Protein 5IHW (pdb70)

Sequence (314 aa):
NNVNDLIKVTKQTIKVGDGKDNVAAAHDGKDIEYDTEFTIDNKVKKGDTMTINYDKNVIPSDLTDKNDPIDITDPSGEVIAKGTFDKATKQITYTFTDYVDKYEDIKSRLTLYSYYIDKKTVPNETSLNLTFATAGKETSQNVTVDYQDPMVHGDSNIQSIFTKLDEDKQTIEQQIYVNPLKKSATNTKVDIAGSQVDDYGNIKLGNGSTIIDQNTEIKVYKVNSDQQLPQSNRIYDFSQYEDVTSQFDNKKSFSNNVATLDFGDINSAYIIKVVSKYTPTSDGELDIAQGTSMRTTDKYGYYNYAGYSNFIVTS

Foldseek 3Di:
DEDLVQKAWPDKDKDKAAQCPVAQKRKGDIWMKIKTKIWGALPDAFFYKFKKAWFPQKALDQADDPDADDFFADPVGHGQWGWGADPVRNMIITTGHRVSVVDHRDMTMDMGIIHGNCVVVLAWDKDKIWMDTSPHIDIDIDTDDFDAWQDDPQWTKEKEWGYADVVQQKTKMKMKGRLVLAFFAFKKKKKAFADADFQRHGDPDQAGFAADPPKDKWKWWDDPPDHGGSNSDDDDRVVTHTPRVVQVVQWDDDDRMIMGGPGTGRTMMMMMIMTHGDADPVGWHRGKMKMKMWGADPVRHIGIGMYMMTITRD

Structure (mmCIF, N/CA/C/O backbone):
data_5IHW
#
_entry.id   5IHW
#
_cell.length_a   39.260
_cell.length_b   41.560
_cell.length_c   51.140
_cell.angle_alpha   95.590
_cell.angle_beta   97.550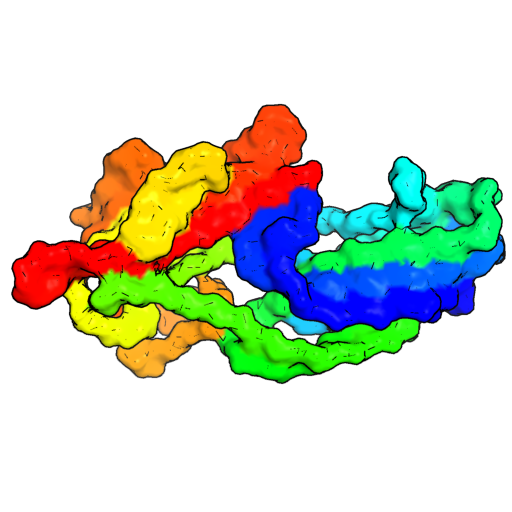
_cell.angle_gamma   99.550
#
_symmetry.space_group_name_H-M   'P 1'
#
loop_
_entity.id
_entity.type
_entity.pdbx_description
1 polymer 'Serine-aspartate repeat-containing protein E'
2 water water
#
loop_
_atom_site.group_PDB
_atom_site.id
_atom_site.type_symbol
_atom_site.label_atom_id
_atom_site.label_alt_id
_atom_site.label_comp_id
_atom_site.label_asym_id
_atom_site.label_entity_id
_atom_site.label_seq_id
_atom_site.pdbx_PDB_ins_code
_atom_site.Cartn_x
_atom_site.Cartn_y
_atom_site.Cartn_z
_atom_site.occupancy
_atom_site.B_iso_or_equiv
_atom_site.auth_seq_id
_atom_site.auth_comp_id
_atom_site.auth_asym_id
_atom_site.auth_atom_id
_atom_site.pdbx_PDB_model_num
ATOM 1 N N . ASN A 1 1 ? 1.716 23.398 70.393 1.00 57.77 278 ASN A N 1
ATOM 2 C CA . ASN A 1 1 ? 2.725 23.742 69.449 1.00 53.75 278 ASN A CA 1
ATOM 3 C C . ASN A 1 1 ? 1.942 23.583 68.132 1.00 27.09 278 ASN A C 1
ATOM 4 O O . ASN A 1 1 ? 0.952 24.267 67.958 1.00 20.81 278 ASN A O 1
ATOM 9 N N . ASN A 1 2 ? 2.421 22.721 67.230 1.00 26.24 279 ASN A N 1
ATOM 10 C CA . ASN A 1 2 ? 1.936 22.701 65.869 1.00 22.01 279 ASN A CA 1
ATOM 11 C C . ASN A 1 2 ? 0.629 22.002 65.740 1.00 24.85 279 ASN A C 1
ATOM 12 O O . ASN A 1 2 ? 0.518 20.849 66.054 1.00 24.49 279 ASN A O 1
ATOM 17 N N . VAL A 1 3 ? -0.380 22.708 65.229 1.00 18.30 280 VAL A N 1
ATOM 18 C CA . VAL A 1 3 ? -1.676 22.145 65.033 1.00 16.51 280 VAL A CA 1
ATOM 19 C C . VAL A 1 3 ? -2.085 22.073 63.583 1.00 14.29 280 VAL A C 1
ATOM 20 O O . VAL A 1 3 ? -3.229 22.146 63.266 1.00 15.82 280 VAL A O 1
ATOM 24 N N . ASN A 1 4 ? -1.116 21.846 62.664 1.00 15.99 281 ASN A N 1
ATOM 25 C CA . ASN A 1 4 ? -1.457 21.699 61.269 1.00 14.96 281 ASN A CA 1
ATOM 26 C C . ASN A 1 4 ? -2.531 20.658 60.999 1.00 17.20 281 ASN A C 1
ATOM 27 O O . ASN A 1 4 ? -3.344 20.812 60.116 1.00 16.74 281 ASN A O 1
ATOM 32 N N . ASP A 1 5 ? -2.537 19.583 61.784 1.00 17.25 282 ASP A N 1
ATOM 33 C CA . ASP A 1 5 ? -3.478 18.542 61.629 1.00 20.29 282 ASP A CA 1
ATOM 34 C C . ASP A 1 5 ? -4.906 18.934 61.987 1.00 20.13 282 ASP A C 1
ATOM 35 O O . ASP A 1 5 ? -5.833 18.254 61.612 1.00 22.48 282 ASP A O 1
ATOM 40 N N . LEU A 1 6 ? -5.064 20.026 62.687 1.00 16.51 283 LEU A N 1
ATOM 41 C CA . LEU A 1 6 ? -6.398 20.557 63.061 1.00 17.24 283 LEU A CA 1
ATOM 42 C C . LEU A 1 6 ? -6.855 21.693 62.105 1.00 15.66 283 LEU A C 1
ATOM 43 O O . LEU A 1 6 ? -7.875 22.351 62.375 1.00 15.64 283 LEU A O 1
ATOM 48 N N . ILE A 1 7 ? -6.078 21.914 61.029 1.00 14.99 284 ILE A N 1
ATOM 49 C CA . ILE A 1 7 ? -6.434 22.950 59.998 1.00 12.98 284 ILE A CA 1
ATOM 50 C C . ILE A 1 7 ? -6.931 22.223 58.801 1.00 12.94 284 ILE A C 1
ATOM 51 O O . ILE A 1 7 ? -6.171 21.450 58.192 1.00 15.45 284 ILE A O 1
ATOM 56 N N . LYS A 1 8 ? -8.164 22.485 58.338 1.00 13.32 285 LYS A N 1
ATOM 57 C CA . LYS A 1 8 ? -8.671 21.875 57.123 1.00 14.51 285 LYS A CA 1
ATOM 58 C C . LYS A 1 8 ? -8.726 22.894 56.016 1.00 12.93 285 LYS A C 1
ATOM 59 O O . LYS A 1 8 ? -9.392 23.903 56.159 1.00 13.42 285 LYS A O 1
ATOM 65 N N . VAL A 1 9 ? -8.072 22.603 54.930 1.00 12.56 286 VAL A N 1
ATOM 66 C CA . VAL A 1 9 ? -8.069 23.585 53.819 1.00 13.19 286 VAL A CA 1
ATOM 67 C C . VAL A 1 9 ? -9.291 23.419 52.939 1.00 12.31 286 VAL A C 1
ATOM 68 O O . VAL A 1 9 ? -9.473 22.270 52.439 1.00 23.58 286 VAL A O 1
ATOM 72 N N . THR A 1 10 ? -10.162 24.398 52.851 1.00 13.32 287 THR A N 1
ATOM 73 C CA . THR A 1 10 ? -11.351 24.363 52.054 1.00 18.22 287 THR A CA 1
ATOM 74 C C . THR A 1 10 ? -11.038 24.564 50.554 1.00 14.38 287 THR A C 1
ATOM 75 O O . THR A 1 10 ? -11.586 23.924 49.683 1.00 14.97 287 THR A O 1
ATOM 79 N N . LYS A 1 11 ? -10.149 25.512 50.246 1.00 11.96 288 LYS A N 1
ATOM 80 C CA . LYS A 1 11 ? -9.765 25.855 48.870 1.00 11.40 288 LYS A CA 1
ATOM 81 C C . LYS A 1 11 ? -8.473 26.627 48.876 1.00 11.91 288 LYS A C 1
ATOM 82 O O . LYS A 1 11 ? -8.330 27.514 49.702 1.00 14.92 288 LYS A O 1
ATOM 88 N N . GLN A 1 12 ? -7.568 26.272 47.996 1.00 9.35 289 GLN A N 1
ATOM 89 C CA . GLN A 1 12 ? -6.331 26.995 47.872 1.00 8.95 289 GLN A CA 1
ATOM 90 C C . GLN A 1 12 ? -5.959 27.067 46.392 1.00 8.47 289 GLN A C 1
ATOM 91 O O . GLN A 1 12 ? -5.987 26.061 45.660 1.00 10.32 289 GLN A O 1
ATOM 97 N N . THR A 1 13 ? -5.596 28.259 45.922 1.00 8.20 290 THR A N 1
ATOM 98 C CA . THR A 1 13 ? -5.265 28.473 44.486 1.00 8.60 290 THR A CA 1
ATOM 99 C C . THR A 1 13 ? -4.016 29.320 44.306 1.00 8.09 290 THR A C 1
ATOM 100 O O . THR A 1 13 ? -3.686 30.115 45.227 1.00 9.14 290 THR A O 1
ATOM 104 N N . ILE A 1 14 ? -3.364 29.125 43.191 1.00 7.43 291 ILE A N 1
ATOM 105 C CA . ILE A 1 14 ? -2.186 29.848 42.810 1.00 7.21 291 ILE A CA 1
ATOM 106 C C . ILE A 1 14 ? -2.433 30.470 41.452 1.00 7.26 291 ILE A C 1
ATOM 107 O O . ILE A 1 14 ? -2.905 29.756 40.553 1.00 8.90 291 ILE A O 1
ATOM 112 N N . LYS A 1 15 ? -2.094 31.733 41.264 1.00 8.02 292 LYS A N 1
ATOM 113 C CA . LYS A 1 15 ? -2.147 32.319 39.912 1.00 9.66 292 LYS A CA 1
ATOM 114 C C . LYS A 1 15 ? -1.098 33.393 39.729 1.00 9.31 292 LYS A C 1
ATOM 115 O O . LYS A 1 15 ? -0.616 33.979 40.699 1.00 9.75 292 LYS A O 1
ATOM 121 N N . VAL A 1 16 ? -0.831 33.716 38.462 1.00 9.97 293 VAL A N 1
ATOM 122 C CA . VAL A 1 16 ? -0.143 34.929 38.112 1.00 9.78 293 VAL A CA 1
ATOM 123 C C . VAL A 1 16 ? -1.131 36.090 38.197 1.00 10.66 293 VAL A C 1
ATOM 124 O O . VAL A 1 16 ? -2.213 36.047 37.629 1.00 11.86 293 VAL A O 1
ATOM 128 N N . GLY A 1 17 ? -0.724 37.133 38.927 1.00 10.54 294 GLY A N 1
ATOM 129 C CA . GLY A 1 17 ? -1.459 38.352 39.069 1.00 10.38 294 GLY A CA 1
ATOM 130 C C . GLY A 1 17 ? -0.668 39.519 38.508 1.00 10.63 294 GLY A C 1
ATOM 131 O O . GLY A 1 17 ? 0.511 39.448 38.165 1.00 12.76 294 GLY A O 1
ATOM 132 N N . ASP A 1 18 ? -1.320 40.671 38.510 1.00 11.46 295 ASP A N 1
ATOM 133 C CA . ASP A 1 18 ? -0.686 41.954 38.239 1.00 12.67 295 ASP A CA 1
ATOM 134 C C . ASP A 1 18 ? -0.326 42.621 39.528 1.00 11.87 295 ASP A C 1
ATOM 135 O O . ASP A 1 18 ? -1.117 42.699 40.444 1.00 12.58 295 ASP A O 1
ATOM 140 N N . GLY A 1 19 ? 0.871 43.172 39.598 1.00 16.06 296 GLY A N 1
ATOM 141 C CA . GLY A 1 19 ? 1.378 43.862 40.799 1.00 15.99 296 GLY A CA 1
ATOM 142 C C . GLY A 1 19 ? 0.551 45.054 41.201 1.00 16.68 296 GLY A C 1
ATOM 143 O O . GLY A 1 19 ? 0.496 45.444 42.362 1.00 19.35 296 GLY A O 1
ATOM 144 N N . LYS A 1 20 ? -0.120 45.652 40.244 1.00 16.15 297 LYS A N 1
ATOM 145 C CA . LYS A 1 20 ? -0.968 46.782 40.623 1.00 21.75 297 LYS A CA 1
ATOM 146 C C . LYS A 1 20 ? -2.195 46.376 41.502 1.00 23.08 297 LYS A C 1
ATOM 147 O O . LYS A 1 20 ? -2.847 47.210 42.102 1.00 25.00 297 LYS A O 1
ATOM 153 N N . ASP A 1 21 ? -2.422 45.082 41.624 1.00 21.02 298 ASP A N 1
ATOM 154 C CA . ASP A 1 21 ? -3.541 44.567 42.357 1.00 18.63 298 ASP A CA 1
ATOM 155 C C . ASP A 1 21 ? -3.120 44.105 43.730 1.00 17.86 298 ASP A C 1
ATOM 156 O O . ASP A 1 21 ? -3.959 43.610 44.437 1.00 22.00 298 ASP A O 1
ATOM 161 N N . ASN A 1 22 ? -1.837 44.184 44.093 1.00 19.03 299 ASN A N 1
ATOM 162 C CA . ASN A 1 22 ? -1.334 44.020 45.465 1.00 16.63 299 ASN A CA 1
ATOM 163 C C . ASN A 1 22 ? -1.482 45.350 46.222 1.00 19.28 299 ASN A C 1
ATOM 164 O O . ASN A 1 22 ? -0.552 46.075 46.292 1.00 20.37 299 ASN A O 1
ATOM 169 N N . VAL A 1 23 ? -2.652 45.664 46.739 1.00 22.42 300 VAL A N 1
ATOM 170 C CA . VAL A 1 23 ? -2.940 46.997 47.327 1.00 25.15 300 VAL A CA 1
ATOM 171 C C . VAL A 1 23 ? -1.973 47.380 48.441 1.00 23.44 300 VAL A C 1
ATOM 172 O O . VAL A 1 23 ? -1.535 48.539 48.457 1.00 26.25 300 VAL A O 1
ATOM 176 N N . ALA A 1 24 ? -1.649 46.463 49.335 1.00 17.44 301 ALA A N 1
ATOM 177 C CA . ALA A 1 24 ? -0.694 46.809 50.357 1.00 16.60 301 ALA A CA 1
ATOM 178 C C . ALA A 1 24 ? 0.667 47.255 49.773 1.00 16.87 301 ALA A C 1
ATOM 179 O O . ALA A 1 24 ? 1.323 48.101 50.385 1.00 19.43 301 ALA A O 1
ATOM 181 N N . ALA A 1 25 ? 1.089 46.676 48.640 1.00 19.04 302 ALA A N 1
ATOM 182 C CA . ALA A 1 25 ? 2.348 47.085 47.991 1.00 20.14 302 ALA A CA 1
ATOM 183 C C . ALA A 1 25 ? 2.213 46.953 46.469 1.00 20.71 302 ALA A C 1
ATOM 184 O O . ALA A 1 25 ? 2.623 45.909 45.874 1.00 28.48 302 ALA A O 1
ATOM 186 N N . ALA A 1 26 ? 1.563 47.951 45.834 1.00 18.05 303 ALA A N 1
ATOM 187 C CA . ALA A 1 26 ? 1.277 47.921 44.443 1.00 17.25 303 ALA A CA 1
ATOM 188 C C . ALA A 1 26 ? 2.558 48.263 43.693 1.00 15.22 303 ALA A C 1
ATOM 189 O O . ALA A 1 26 ? 3.313 49.177 44.050 1.00 15.28 303 ALA A O 1
ATOM 191 N N . HIS A 1 27 ? 2.768 47.612 42.536 1.00 15.23 304 HIS A N 1
ATOM 192 C CA . HIS A 1 27 ? 4.014 47.807 41.724 1.00 13.10 304 HIS A CA 1
ATOM 193 C C . HIS A 1 27 ? 3.747 47.392 40.314 1.00 12.94 304 HIS A C 1
ATOM 194 O O . HIS A 1 27 ? 2.769 46.658 40.004 1.00 14.07 304 HIS A O 1
ATOM 201 N N . ASP A 1 28 ? 4.633 47.823 39.445 1.00 11.75 305 ASP A N 1
ATOM 202 C CA . ASP A 1 28 ? 4.557 47.439 38.048 1.00 12.61 305 ASP A CA 1
ATOM 203 C C . ASP A 1 28 ? 4.968 45.932 37.903 1.00 11.28 305 ASP A C 1
ATOM 204 O O . ASP A 1 28 ? 5.618 45.361 38.700 1.00 14.42 305 ASP A O 1
ATOM 209 N N . GLY A 1 29 ? 4.642 45.399 36.776 1.00 14.31 306 GLY A N 1
ATOM 210 C CA . GLY A 1 29 ? 4.930 43.983 36.491 1.00 13.31 306 GLY A CA 1
ATOM 211 C C . GLY A 1 29 ? 3.929 43.060 37.208 1.00 12.79 306 GLY A C 1
ATOM 212 O O . GLY A 1 29 ? 2.832 43.454 37.610 1.00 16.75 306 GLY A O 1
ATOM 213 N N . LYS A 1 30 ? 4.312 41.781 37.223 1.00 11.31 307 LYS A N 1
ATOM 214 C CA . LYS A 1 30 ? 3.421 40.708 37.652 1.00 10.94 307 LYS A CA 1
ATOM 215 C C . LYS A 1 30 ? 3.859 40.196 38.957 1.00 11.02 307 LYS A C 1
ATOM 216 O O . LYS A 1 30 ? 4.886 40.554 39.475 1.00 13.69 307 LYS A O 1
ATOM 222 N N . ASP A 1 31 ? 3.074 39.272 39.515 1.00 11.24 308 ASP A N 1
ATOM 223 C CA . ASP A 1 31 ? 3.399 38.605 40.786 1.00 10.40 308 ASP A CA 1
ATOM 224 C C . ASP A 1 31 ? 2.668 37.247 40.820 1.00 8.90 308 ASP A C 1
ATOM 225 O O . ASP A 1 31 ? 1.994 36.886 39.810 1.00 10.21 308 ASP A O 1
ATOM 230 N N . ILE A 1 32 ? 2.780 36.560 41.911 1.00 8.75 309 ILE A N 1
ATOM 231 C CA . ILE A 1 32 ? 2.053 35.289 42.169 1.00 8.52 309 ILE A CA 1
ATOM 232 C C . ILE A 1 32 ? 1.150 35.557 43.340 1.00 8.93 309 ILE A C 1
ATOM 233 O O . ILE A 1 32 ? 1.618 36.058 44.361 1.00 9.77 309 ILE A O 1
ATOM 238 N N . GLU A 1 33 ? -0.118 35.155 43.193 1.00 7.99 310 GLU A N 1
ATOM 239 C CA . GLU A 1 33 ? -1.068 35.232 44.280 1.00 8.22 310 GLU A CA 1
ATOM 240 C C . GLU A 1 33 ? -1.415 33.828 44.754 1.00 8.49 310 GLU A C 1
ATOM 241 O O . GLU A 1 33 ? -1.810 32.960 43.937 1.00 9.43 310 GLU A O 1
ATOM 247 N N . TYR A 1 34 ? -1.311 33.619 46.044 1.00 7.66 311 TYR A N 1
ATOM 248 C CA . TYR A 1 34 ? -1.716 32.382 46.712 1.00 7.23 311 TYR A CA 1
ATOM 249 C C . TYR A 1 34 ? -2.890 32.740 47.601 1.00 7.85 311 TYR A C 1
ATOM 250 O O . TYR A 1 34 ? -2.746 33.507 48.541 1.00 9.85 311 TYR A O 1
ATOM 259 N N . ASP A 1 35 ? -4.060 32.137 47.310 1.00 7.97 312 ASP A N 1
ATOM 260 C CA . ASP A 1 35 ? -5.295 32.433 48.052 1.00 8.90 312 ASP A CA 1
ATOM 261 C C . ASP A 1 35 ? -5.724 31.158 48.734 1.00 8.72 312 ASP A C 1
ATOM 262 O O . ASP A 1 35 ? -5.994 30.176 48.049 1.00 11.92 312 ASP A O 1
ATOM 267 N N . THR A 1 36 ? -5.753 31.141 50.052 1.00 9.16 313 THR A N 1
ATOM 268 C CA . THR A 1 36 ? -6.088 29.966 50.849 1.00 8.71 313 THR A CA 1
ATOM 269 C C . THR A 1 36 ? -7.197 30.249 51.787 1.00 8.46 313 THR A C 1
ATOM 270 O O . THR A 1 36 ? -7.224 31.288 52.458 1.00 11.44 313 THR A O 1
ATOM 274 N N . GLU A 1 37 ? -8.118 29.314 51.883 1.00 9.43 314 GLU A N 1
ATOM 275 C CA . GLU A 1 37 ? -9.295 29.374 52.771 1.00 11.28 314 GLU A CA 1
ATOM 276 C C . GLU A 1 37 ? -9.272 28.091 53.580 1.00 9.74 314 GLU A C 1
ATOM 277 O O . GLU A 1 37 ? -9.104 26.990 53.019 1.00 11.43 314 GLU A O 1
ATOM 283 N N . PHE A 1 38 ? -9.431 28.206 54.903 1.00 10.46 315 PHE A N 1
ATOM 284 C CA . PHE A 1 38 ? -9.323 27.056 55.772 1.00 11.03 315 PHE A CA 1
ATOM 285 C C . PHE A 1 38 ? -10.138 27.232 57.046 1.00 11.18 315 PHE A C 1
ATOM 286 O O . PHE A 1 38 ? -10.520 28.313 57.404 1.00 11.54 315 PHE A O 1
ATOM 294 N N . THR A 1 39 ? -10.414 26.090 57.654 1.00 12.15 316 THR A N 1
ATOM 295 C CA . THR A 1 39 ? -11.182 26.059 58.877 1.00 12.57 316 THR A CA 1
ATOM 296 C C . THR A 1 39 ? -10.264 25.667 60.038 1.00 11.14 316 THR A C 1
ATOM 297 O O . THR A 1 39 ? -9.353 24.877 59.814 1.00 13.66 316 THR A O 1
ATOM 301 N N . ILE A 1 40 ? -10.538 26.195 61.228 1.00 12.91 317 ILE A N 1
ATOM 302 C CA . ILE A 1 40 ? -9.658 25.978 62.428 1.00 12.68 317 ILE A CA 1
ATOM 303 C C . ILE A 1 40 ? -10.485 25.198 63.425 1.00 12.83 317 ILE A C 1
ATOM 304 O O . ILE A 1 40 ? -11.534 25.678 63.834 1.00 14.81 317 ILE A O 1
ATOM 309 N N . ASP A 1 41 ? -10.064 23.988 63.781 1.00 14.07 318 ASP A N 1
ATOM 310 C CA . ASP A 1 41 ? -10.790 23.187 64.751 1.00 15.08 318 ASP A CA 1
ATOM 311 C C . ASP A 1 41 ? -10.906 23.987 66.080 1.00 14.69 318 ASP A C 1
ATOM 312 O O . ASP A 1 41 ? -9.997 24.709 66.504 1.00 14.04 318 ASP A O 1
ATOM 317 N N . ASN A 1 42 ? -12.026 23.789 66.760 1.00 16.35 319 ASN A N 1
ATOM 318 C CA . ASN A 1 42 ? -12.248 24.376 68.067 1.00 15.52 319 ASN A CA 1
ATOM 319 C C . ASN A 1 42 ? -11.190 24.029 69.066 1.00 13.80 319 ASN A C 1
ATOM 320 O O . ASN A 1 42 ? -10.912 24.784 69.901 1.00 17.01 319 ASN A O 1
ATOM 325 N N . LYS A 1 43 ? -10.501 22.890 68.917 1.00 18.92 320 LYS A N 1
ATOM 326 C CA . LYS A 1 43 ? -9.421 22.508 69.833 1.00 18.74 320 LYS A CA 1
ATOM 327 C C . LYS A 1 43 ? -8.196 23.424 69.774 1.00 16.46 320 LYS A C 1
ATOM 328 O O . LYS A 1 43 ? -7.430 23.471 70.698 1.00 19.63 320 LYS A O 1
ATOM 334 N N . VAL A 1 44 ? -7.976 24.111 68.641 1.00 15.24 321 VAL A N 1
ATOM 335 C CA . VAL A 1 44 ? -6.875 25.019 68.570 1.00 16.09 321 VAL A CA 1
ATOM 336 C C . VAL A 1 44 ? -6.990 26.111 69.627 1.00 12.51 321 VAL A C 1
ATOM 337 O O . VAL A 1 44 ? -8.072 26.690 69.844 1.00 14.95 321 VAL A O 1
ATOM 341 N N . LYS A 1 45 ? -5.896 26.437 70.257 1.00 16.36 322 LYS A N 1
ATOM 342 C CA . LYS A 1 45 ? -5.909 27.420 71.343 1.00 15.95 322 LYS A CA 1
ATOM 343 C C . LYS A 1 45 ? -4.767 28.451 71.176 1.00 16.69 322 LYS A C 1
ATOM 344 O O . LYS A 1 45 ? -3.874 28.258 70.361 1.00 17.47 322 LYS A O 1
ATOM 350 N N . LYS A 1 46 ? -4.810 29.529 71.944 1.00 15.83 323 LYS A N 1
ATOM 351 C CA . LYS A 1 46 ? -3.836 30.604 71.880 1.00 16.69 323 LYS A CA 1
ATOM 352 C C . LYS A 1 46 ? -2.421 30.062 71.954 1.00 19.60 323 LYS A C 1
ATOM 353 O O . LYS A 1 46 ? -2.175 29.220 72.816 1.00 20.06 323 LYS A O 1
ATOM 359 N N . GLY A 1 47 ? -1.510 30.576 71.107 1.00 18.83 324 GLY A N 1
ATOM 360 C CA . GLY A 1 47 ? -0.091 30.193 71.122 1.00 20.31 324 GLY A CA 1
ATOM 361 C C . GLY A 1 47 ? 0.200 28.955 70.338 1.00 21.09 324 GLY A C 1
ATOM 362 O O . GLY A 1 47 ? 1.330 28.591 70.068 1.00 21.88 324 GLY A O 1
ATOM 363 N N . ASP A 1 48 ? -0.849 28.222 69.940 1.00 18.34 325 ASP A N 1
ATOM 364 C CA . ASP A 1 48 ? -0.724 27.171 68.938 1.00 18.28 325 ASP A CA 1
ATOM 365 C C . ASP A 1 48 ? -0.274 27.705 67.578 1.00 16.54 325 ASP A C 1
ATOM 366 O O . ASP A 1 48 ? -0.360 28.905 67.317 1.00 17.46 325 ASP A O 1
ATOM 371 N N . THR A 1 49 ? 0.418 26.846 66.826 1.00 19.18 326 THR A N 1
ATOM 372 C CA . THR A 1 49 ? 0.982 27.3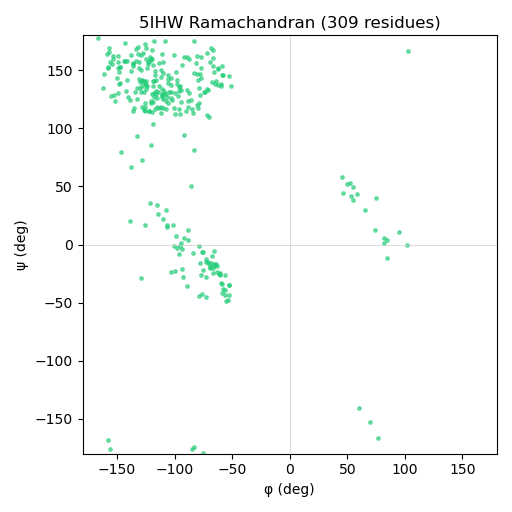17 65.545 1.00 17.27 326 THR A CA 1
ATOM 373 C C . THR A 1 49 ? 0.516 26.508 64.362 1.00 16.19 326 THR A C 1
ATOM 374 O O . THR A 1 49 ? 0.200 25.326 64.421 1.00 15.04 326 THR A O 1
ATOM 378 N N . MET A 1 50 ? 0.565 27.159 63.216 1.00 14.17 327 MET A N 1
ATOM 379 C CA . MET A 1 50 ? 0.364 26.460 61.879 1.00 12.89 327 MET A CA 1
ATOM 380 C C . MET A 1 50 ? 1.423 27.064 60.964 1.00 12.33 327 MET A C 1
ATOM 381 O O . MET A 1 50 ? 1.872 28.149 61.107 1.00 13.94 327 MET A O 1
ATOM 386 N N . THR A 1 51 ? 1.661 26.352 59.865 1.00 12.97 328 THR A N 1
ATOM 387 C CA . THR A 1 51 ? 2.632 26.800 58.843 1.00 13.00 328 THR A CA 1
ATOM 388 C C . THR A 1 51 ? 1.948 27.013 57.496 1.00 12.48 328 THR A C 1
ATOM 389 O O . THR A 1 51 ? 0.899 26.459 57.201 1.00 13.22 328 THR A O 1
ATOM 393 N N . ILE A 1 52 ? 2.561 27.891 56.684 1.00 11.44 329 ILE A N 1
ATOM 394 C CA . ILE A 1 52 ? 2.241 28.051 55.270 1.00 11.95 329 ILE A CA 1
ATOM 395 C C . ILE A 1 52 ? 3.594 27.955 54.548 1.00 11.99 329 ILE A C 1
ATOM 396 O O . ILE A 1 52 ? 4.563 28.617 54.967 1.00 12.67 329 ILE A O 1
ATOM 401 N N . ASN A 1 53 ? 3.628 27.215 53.426 1.00 10.80 330 ASN A N 1
ATOM 402 C CA . ASN A 1 53 ? 4.867 27.119 52.601 1.00 11.77 330 ASN A CA 1
ATOM 403 C C . ASN A 1 53 ? 4.705 27.826 51.280 1.00 11.72 330 ASN A C 1
ATOM 404 O O . ASN A 1 53 ? 3.704 27.650 50.601 1.00 11.69 330 ASN A O 1
ATOM 409 N N . TYR A 1 54 ? 5.671 28.692 50.950 1.00 11.76 331 TYR A N 1
ATOM 410 C CA . TYR A 1 54 ? 5.816 29.246 49.598 1.00 10.74 331 TYR A CA 1
ATOM 411 C C . TYR A 1 54 ? 6.554 28.224 48.680 1.00 10.70 331 TYR A C 1
ATOM 412 O O . TYR A 1 54 ? 7.364 27.432 49.125 1.00 11.60 331 TYR A O 1
ATOM 421 N N . ASP A 1 55 ? 6.326 28.364 47.385 1.00 9.10 332 ASP A N 1
ATOM 422 C CA . ASP A 1 55 ? 7.117 27.652 46.419 1.00 9.50 332 ASP A CA 1
ATOM 423 C C . ASP A 1 55 ? 8.598 27.990 46.535 1.00 9.83 332 ASP A C 1
ATOM 424 O O . ASP A 1 55 ? 8.971 29.141 46.797 1.00 10.01 332 ASP A O 1
ATOM 429 N N . LYS A 1 56 ? 9.470 27.004 46.268 1.00 9.43 333 LYS A N 1
ATOM 430 C CA . LYS A 1 56 ? 10.885 27.210 46.346 1.00 11.17 333 LYS A CA 1
ATOM 431 C C . LYS A 1 56 ? 11.406 28.207 45.388 1.00 11.56 333 LYS A C 1
ATOM 432 O O . LYS A 1 56 ? 12.497 28.734 45.568 1.00 14.11 333 LYS A O 1
ATOM 438 N N . ASN A 1 57 ? 10.716 28.463 44.270 1.00 9.42 334 ASN A N 1
ATOM 439 C CA . ASN A 1 57 ? 11.144 29.393 43.248 1.00 10.00 334 ASN A CA 1
ATOM 440 C C . ASN A 1 57 ? 10.444 30.760 43.278 1.00 9.80 334 ASN A C 1
ATOM 441 O O . ASN A 1 57 ? 10.491 31.502 42.294 1.00 10.66 334 ASN A O 1
ATOM 446 N N . VAL A 1 58 ? 9.791 31.072 44.412 1.00 8.90 335 VAL A N 1
ATOM 447 C CA . VAL A 1 58 ? 9.273 32.417 44.643 1.00 8.98 335 VAL A CA 1
ATOM 448 C C . VAL A 1 58 ? 9.840 33.037 45.888 1.00 9.79 335 VAL A C 1
ATOM 449 O O . VAL A 1 58 ? 10.395 32.322 46.754 1.00 11.10 335 VAL A O 1
ATOM 453 N N . ILE A 1 59 ? 9.726 34.375 45.943 1.00 9.70 336 ILE A N 1
ATOM 454 C CA . ILE A 1 59 ? 10.202 35.118 47.124 1.00 12.02 336 ILE A CA 1
ATOM 455 C C . ILE A 1 59 ? 9.041 36.040 47.530 1.00 10.47 336 ILE A C 1
ATOM 456 O O . ILE A 1 59 ? 8.461 36.684 46.664 1.00 12.52 336 ILE A O 1
ATOM 461 N N . PRO A 1 60 ? 8.776 36.210 48.817 1.00 12.78 337 PRO A N 1
ATOM 462 C CA . PRO A 1 60 ? 7.656 37.056 49.168 1.00 14.20 337 PRO A CA 1
ATOM 463 C C . PRO A 1 60 ? 7.790 38.489 48.629 1.00 15.85 337 PRO A C 1
ATOM 464 O O . PRO A 1 60 ? 6.806 39.047 48.198 1.00 19.41 337 PRO A O 1
ATOM 468 N N . SER A 1 61 ? 8.958 39.108 48.687 1.00 13.46 338 SER A N 1
ATOM 469 C CA . SER A 1 61 ? 9.269 40.392 47.950 1.00 17.56 338 SER A CA 1
ATOM 470 C C . SER A 1 61 ? 10.693 40.320 47.399 1.00 17.51 338 SER A C 1
ATOM 471 O O . SER A 1 61 ? 11.587 40.034 48.112 1.00 18.75 338 SER A O 1
ATOM 474 N N . ASP A 1 62 ? 10.885 40.558 46.115 1.00 18.45 339 ASP A N 1
ATOM 475 C CA . ASP A 1 62 ? 12.273 40.487 45.586 1.00 19.07 339 ASP A CA 1
ATOM 476 C C . ASP A 1 62 ? 12.948 41.871 45.725 1.00 21.06 339 ASP A C 1
ATOM 477 O O . ASP A 1 62 ? 14.095 41.999 45.421 1.00 21.60 339 ASP A O 1
ATOM 482 N N . LEU A 1 63 ? 12.249 42.850 46.348 1.00 17.36 340 LEU A N 1
ATOM 483 C CA . LEU A 1 63 ? 12.840 44.159 46.629 1.00 15.15 340 LEU A CA 1
ATOM 484 C C . LEU A 1 63 ? 13.460 44.274 47.978 1.00 14.08 340 LEU A C 1
ATOM 485 O O . LEU A 1 63 ? 14.368 45.011 48.161 1.00 16.50 340 LEU A O 1
ATOM 490 N N . THR A 1 64 ? 12.963 43.506 48.961 1.00 18.82 341 THR A N 1
ATOM 491 C CA . THR A 1 64 ? 13.491 43.556 50.327 1.00 19.56 341 THR A CA 1
ATOM 492 C C . THR A 1 64 ? 13.143 42.248 51.049 1.00 19.44 341 THR A C 1
ATOM 493 O O . THR A 1 64 ? 12.191 41.558 50.732 1.00 26.96 341 THR A O 1
ATOM 497 N N . ASP A 1 65 ? 13.969 41.892 52.005 1.00 23.19 342 ASP A N 1
ATOM 498 C CA . ASP A 1 65 ? 13.737 40.805 52.920 1.00 23.14 342 ASP A CA 1
ATOM 499 C C . ASP A 1 65 ? 13.363 41.275 54.346 1.00 25.24 342 ASP A C 1
ATOM 500 O O . ASP A 1 65 ? 13.343 40.497 55.284 1.00 33.28 342 ASP A O 1
ATOM 505 N N . LYS A 1 66 ? 12.996 42.537 54.529 1.00 28.05 343 LYS A N 1
ATOM 506 C CA . LYS A 1 66 ? 12.744 43.067 55.870 1.00 31.21 343 LYS A CA 1
ATOM 507 C C . LYS A 1 66 ? 11.300 43.080 56.332 1.00 43.91 343 LYS A C 1
ATOM 508 O O . LYS A 1 66 ? 11.090 43.396 57.493 1.00 68.72 343 LYS A O 1
ATOM 514 N N . ASN A 1 67 ? 10.326 42.774 55.470 1.00 38.07 344 ASN A N 1
ATOM 515 C CA . ASN A 1 67 ? 8.907 42.854 55.825 1.00 39.24 344 ASN A CA 1
ATOM 516 C C . ASN A 1 67 ? 8.489 41.628 56.665 1.00 45.28 344 ASN A C 1
ATOM 517 O O . ASN A 1 67 ? 9.009 40.546 56.437 1.00 44.10 344 ASN A O 1
ATOM 522 N N . ASP A 1 68 ? 7.557 41.776 57.602 1.00 39.14 345 ASP A N 1
ATOM 523 C CA . ASP A 1 68 ? 6.968 40.596 58.214 1.00 33.34 345 ASP A CA 1
ATOM 524 C C . ASP A 1 68 ? 5.822 40.152 57.409 1.00 20.70 345 ASP A C 1
ATOM 525 O O . ASP A 1 68 ? 5.248 40.931 56.677 1.00 22.03 345 ASP A O 1
ATOM 530 N N . PRO A 1 69 ? 5.455 38.895 57.578 1.00 20.80 346 PRO A N 1
ATOM 531 C CA . PRO A 1 69 ? 4.269 38.403 56.908 1.00 18.49 346 PRO A CA 1
ATOM 532 C C . PRO A 1 69 ? 3.061 39.160 57.394 1.00 17.80 346 PRO A C 1
ATOM 533 O O . PRO A 1 69 ? 3.014 39.555 58.546 1.00 18.89 346 PRO A O 1
ATOM 537 N N . ILE A 1 70 ? 2.056 39.281 56.562 1.00 16.73 347 ILE A N 1
ATOM 538 C CA . ILE A 1 70 ? 0.774 39.824 56.994 1.00 17.14 347 ILE A CA 1
ATOM 539 C C . ILE A 1 70 ? 0.096 38.931 58.006 1.00 18.39 347 ILE A C 1
ATOM 540 O O . ILE A 1 70 ? 0.293 37.737 58.046 1.00 16.70 347 ILE A O 1
ATOM 545 N N . ASP A 1 71 ? -0.649 39.551 58.899 1.00 18.21 348 ASP A N 1
ATOM 546 C CA . ASP A 1 71 ? -1.421 38.775 59.826 1.00 17.44 348 ASP A CA 1
ATOM 547 C C . ASP A 1 71 ? -2.542 37.993 59.139 1.00 14.89 348 ASP A C 1
ATOM 548 O O . ASP A 1 71 ? -2.976 38.375 58.048 1.00 18.23 348 ASP A O 1
ATOM 553 N N . ILE A 1 72 ? -3.037 36.958 59.829 1.00 16.51 349 ILE A N 1
ATOM 554 C CA . ILE A 1 72 ? -4.312 36.328 59.479 1.00 14.93 349 ILE A CA 1
ATOM 555 C C . ILE A 1 72 ? -5.355 37.126 60.263 1.00 14.18 349 ILE A C 1
ATOM 556 O O . ILE A 1 72 ? -5.269 37.213 61.467 1.00 14.57 349 ILE A O 1
ATOM 561 N N . THR A 1 73 ? -6.329 37.687 59.568 1.00 13.06 350 THR A N 1
ATOM 562 C CA . THR A 1 73 ? -7.344 38.498 60.196 1.00 16.64 350 THR A CA 1
ATOM 563 C C . THR A 1 73 ? -8.713 38.052 59.744 1.00 15.41 350 THR A C 1
ATOM 564 O O . THR A 1 73 ? -8.867 37.464 58.664 1.00 18.88 350 THR A O 1
ATOM 568 N N . ASP A 1 74 ? -9.712 38.350 60.547 1.00 16.57 351 ASP A N 1
ATOM 569 C CA . ASP A 1 74 ? -11.083 38.134 60.162 1.00 17.32 351 ASP A CA 1
ATOM 570 C C . ASP A 1 74 ? -11.586 39.342 59.311 1.00 19.07 351 ASP A C 1
ATOM 571 O O . ASP A 1 74 ? -10.880 40.298 59.115 1.00 20.90 351 ASP A O 1
ATOM 576 N N . PRO A 1 75 ? -12.843 39.196 58.792 1.00 24.21 352 PRO A N 1
ATOM 577 C CA . PRO A 1 75 ? -13.309 40.311 57.952 1.00 32.23 352 PRO A CA 1
ATOM 578 C C . PRO A 1 75 ? -13.372 41.695 58.669 1.00 29.09 352 PRO A C 1
ATOM 579 O O . PRO A 1 75 ? -13.155 42.728 58.052 1.00 37.10 352 PRO A O 1
ATOM 583 N N . SER A 1 76 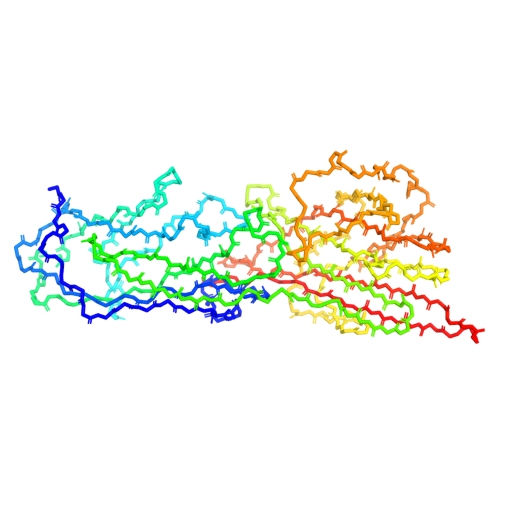? -13.667 41.723 59.950 1.00 29.35 353 SER A N 1
ATOM 584 C CA . SER A 1 76 ? -13.601 42.954 60.700 1.00 34.49 353 SER A CA 1
ATOM 585 C C . SER A 1 76 ? -12.196 43.446 60.918 1.00 34.81 353 SER A C 1
ATOM 586 O O . SER A 1 76 ? -12.033 44.587 61.296 1.00 44.94 353 SER A O 1
ATOM 589 N N . GLY A 1 77 ? -11.182 42.624 60.738 1.00 29.53 354 GLY A N 1
ATOM 590 C CA . GLY A 1 77 ? -9.821 43.051 60.965 1.00 25.42 354 GLY A CA 1
ATOM 591 C C . GLY A 1 77 ? -9.240 42.577 62.288 1.00 18.93 354 GLY A C 1
ATOM 592 O O . GLY A 1 77 ? -8.124 42.805 62.553 1.00 22.55 354 GLY A O 1
ATOM 593 N N . GLU A 1 78 ? -9.996 41.846 63.086 1.00 21.68 355 GLU A N 1
ATOM 594 C CA . GLU A 1 78 ? -9.408 41.215 64.247 1.00 20.54 355 GLU A CA 1
ATOM 595 C C . GLU A 1 78 ? -8.358 40.171 63.895 1.00 17.65 355 GLU A C 1
ATOM 596 O O . GLU A 1 78 ? -8.483 39.424 62.928 1.00 18.41 355 GLU A O 1
ATOM 602 N N . VAL A 1 79 ? -7.301 40.165 64.692 1.00 17.13 356 VAL A N 1
ATOM 603 C CA . VAL A 1 79 ? -6.114 39.366 64.378 1.00 17.75 356 VAL A CA 1
ATOM 604 C C . VAL A 1 79 ? -6.298 37.946 64.977 1.00 15.73 356 VAL A C 1
ATOM 605 O O . VAL A 1 79 ? -6.421 37.664 66.173 1.00 17.31 356 VAL A O 1
ATOM 609 N N . ILE A 1 80 ? -6.297 36.978 64.021 1.00 13.55 357 ILE A N 1
ATOM 610 C CA . ILE A 1 80 ? -6.434 35.577 64.326 1.00 12.02 357 ILE A CA 1
ATOM 611 C C . ILE A 1 80 ? -5.042 34.964 64.578 1.00 14.11 357 ILE A C 1
ATOM 612 O O . ILE A 1 80 ? -4.910 34.151 65.506 1.00 13.52 357 ILE A O 1
ATOM 617 N N . ALA A 1 81 ? -4.012 35.395 63.880 1.00 14.41 358 ALA A N 1
ATOM 618 C CA . ALA A 1 81 ? -2.657 34.808 64.041 1.00 13.81 358 ALA A CA 1
ATOM 619 C C . ALA A 1 81 ? -1.650 35.830 63.449 1.00 13.77 358 ALA A C 1
ATOM 620 O O . ALA A 1 81 ? -1.916 36.592 62.529 1.00 15.88 358 ALA A O 1
ATOM 622 N N . LYS A 1 82 ? -0.475 35.872 64.063 1.00 15.15 359 LYS A N 1
ATOM 623 C CA . LYS A 1 82 ? 0.679 36.701 63.638 1.00 16.28 359 LYS A CA 1
ATOM 624 C C . LYS A 1 82 ? 1.748 35.743 63.163 1.00 16.99 359 LYS A C 1
ATOM 625 O O . LYS A 1 82 ? 1.929 34.678 63.707 1.00 16.98 359 LYS A O 1
ATOM 631 N N . GLY A 1 83 ? 2.468 36.143 62.139 1.00 15.74 360 GLY A N 1
ATOM 632 C CA . GLY A 1 83 ? 3.471 35.247 61.539 1.00 16.63 360 GLY A CA 1
ATOM 633 C C . GLY A 1 83 ? 4.915 35.761 61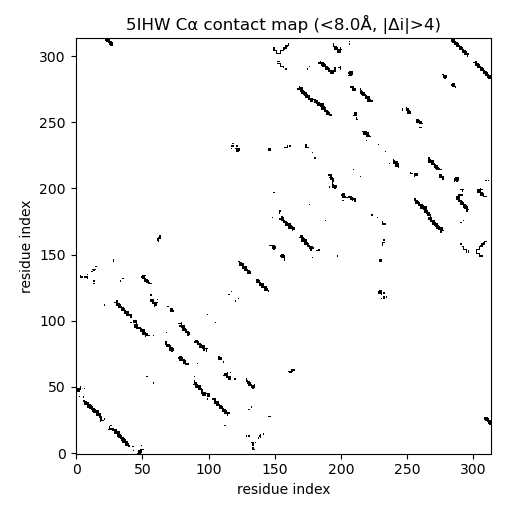.570 1.00 15.80 360 GLY A C 1
ATOM 634 O O . GLY A 1 83 ? 5.137 36.970 61.607 1.00 23.50 360 GLY A O 1
ATOM 635 N N . THR A 1 84 ? 5.824 34.797 61.431 1.00 17.98 361 THR A N 1
ATOM 636 C CA . THR A 1 84 ? 7.232 35.056 61.130 1.00 18.22 361 THR A CA 1
ATOM 637 C C . THR A 1 84 ? 7.661 34.234 59.948 1.00 20.18 361 THR A C 1
ATOM 638 O O . THR A 1 84 ? 7.223 33.052 59.821 1.00 17.00 361 THR A O 1
ATOM 642 N N . PHE A 1 85 ? 8.491 34.822 59.091 1.00 19.96 362 PHE A N 1
ATOM 643 C CA . PHE A 1 85 ? 8.951 34.150 57.881 1.00 20.31 362 PHE A CA 1
ATOM 644 C C . PHE A 1 85 ? 10.378 33.640 57.999 1.00 22.50 362 PHE A C 1
ATOM 645 O O . PHE A 1 85 ? 11.290 34.388 58.375 1.00 28.81 362 PHE A O 1
ATOM 653 N N . ASP A 1 86 ? 10.604 32.344 57.732 1.00 20.90 363 ASP A N 1
ATOM 654 C CA . ASP A 1 86 ? 11.955 31.815 57.681 1.00 22.49 363 ASP A CA 1
ATOM 655 C C . ASP A 1 86 ? 12.418 31.706 56.250 1.00 24.74 363 ASP A C 1
ATOM 656 O O . ASP A 1 86 ? 11.863 30.895 55.511 1.00 23.74 363 ASP A O 1
ATOM 661 N N . LYS A 1 87 ? 13.394 32.505 55.834 1.00 25.42 364 LYS A N 1
ATOM 662 C CA . LYS A 1 87 ? 13.923 32.447 54.450 1.00 29.43 364 LYS A CA 1
ATOM 663 C C . LYS A 1 87 ? 14.442 31.093 54.103 1.00 28.25 364 LYS A C 1
ATOM 664 O O . LYS A 1 87 ? 14.207 30.645 53.016 1.00 32.18 364 LYS A O 1
ATOM 670 N N . ALA A 1 88 ? 15.093 30.416 55.022 1.00 28.61 365 ALA A N 1
ATOM 671 C CA . ALA A 1 88 ? 15.660 29.123 54.748 1.00 35.63 365 ALA A CA 1
ATOM 672 C C . ALA A 1 88 ? 14.689 28.118 54.221 1.00 28.86 365 ALA A C 1
ATOM 673 O O . ALA A 1 88 ? 14.960 27.438 53.243 1.00 35.25 365 ALA A O 1
ATOM 675 N N . THR A 1 89 ? 13.551 28.012 54.906 1.00 28.73 366 THR A N 1
ATOM 676 C CA . THR A 1 89 ? 12.553 27.011 54.657 1.00 27.42 366 THR A CA 1
ATOM 677 C C . THR A 1 89 ? 11.435 27.589 53.792 1.00 17.96 366 THR A C 1
ATOM 678 O O . THR A 1 89 ? 10.571 26.897 53.417 1.00 22.34 366 THR A O 1
ATOM 682 N N . LYS A 1 90 ? 11.499 28.856 53.476 1.00 17.87 367 LYS A N 1
ATOM 683 C CA . LYS A 1 90 ? 10.412 29.562 52.749 1.00 18.61 367 LYS A CA 1
ATOM 684 C C . LYS A 1 90 ? 9.040 29.236 53.344 1.00 17.56 367 LYS A C 1
ATOM 685 O O . LYS A 1 90 ? 8.075 28.991 52.678 1.00 15.59 367 LYS A O 1
ATOM 691 N N . GLN A 1 91 ? 9.009 29.263 54.646 1.00 15.04 368 GLN A N 1
ATOM 692 C CA . GLN A 1 91 ? 7.845 28.931 55.432 1.00 15.70 368 GLN A CA 1
ATOM 693 C C . GLN A 1 91 ? 7.477 30.044 56.376 1.00 13.89 368 GLN A C 1
ATOM 694 O O . GLN A 1 91 ? 8.342 30.642 57.048 1.00 16.93 368 GLN A O 1
ATOM 700 N N . ILE A 1 92 ? 6.188 30.310 56.539 1.00 13.44 369 ILE A N 1
ATOM 701 C CA . ILE A 1 92 ? 5.660 31.191 57.604 1.00 12.31 369 ILE A CA 1
ATOM 702 C C . ILE A 1 92 ? 5.199 30.299 58.705 1.00 14.17 369 ILE A C 1
ATOM 703 O O . ILE A 1 92 ? 4.505 29.286 58.477 1.00 13.26 369 ILE A O 1
ATOM 708 N N . THR A 1 93 ? 5.508 30.708 59.958 1.00 14.10 370 THR A N 1
ATOM 709 C CA . THR A 1 93 ? 4.911 30.064 61.136 1.00 14.24 370 THR A CA 1
ATOM 710 C C . THR A 1 93 ? 3.986 31.126 61.738 1.00 14.65 370 THR A C 1
ATOM 711 O O . THR A 1 93 ? 4.397 32.253 62.095 1.00 15.49 370 THR A O 1
ATOM 715 N N . TYR A 1 94 ? 2.695 30.753 61.757 1.00 13.63 371 TYR A N 1
ATOM 716 C CA . TYR A 1 94 ? 1.642 31.569 62.346 1.00 13.33 371 TYR A CA 1
ATOM 717 C C . TYR A 1 94 ? 1.287 31.097 63.704 1.00 15.48 371 TYR A C 1
ATOM 718 O O . TYR A 1 94 ? 1.122 29.890 63.950 1.00 15.54 371 TYR A O 1
ATOM 727 N N . THR A 1 95 ? 1.267 32.058 64.618 1.00 13.86 372 THR A N 1
ATOM 728 C CA . THR A 1 95 ? 0.916 31.873 66.041 1.00 16.09 372 THR A CA 1
ATOM 729 C C . THR A 1 95 ? -0.482 32.479 66.350 1.00 12.23 372 THR A C 1
ATOM 730 O O . THR A 1 95 ? -0.682 33.655 66.154 1.00 15.03 372 THR A O 1
ATOM 734 N N . PHE A 1 96 ? -1.383 31.555 66.736 1.00 14.98 373 PHE A N 1
ATOM 735 C CA . PHE A 1 96 ? -2.735 32.006 67.025 1.00 15.27 373 PHE A CA 1
ATOM 736 C C . PHE A 1 96 ? -2.789 32.893 68.267 1.00 14.69 373 PHE A C 1
ATOM 737 O O . PHE A 1 96 ? -2.102 32.634 69.288 1.00 16.53 373 PHE A O 1
ATOM 745 N N . THR A 1 97 ? -3.594 33.915 68.167 1.00 14.93 374 THR A N 1
ATOM 746 C CA . THR A 1 97 ? -3.875 34.852 69.272 1.00 15.20 374 THR A CA 1
ATOM 747 C C . THR A 1 97 ? -4.991 34.263 70.124 1.00 15.90 374 THR A C 1
ATOM 748 O O . THR A 1 97 ? -5.562 33.164 69.846 1.00 15.32 374 THR A O 1
ATOM 752 N N . ASP A 1 98 ? -5.413 35.039 71.110 1.00 16.88 375 ASP A N 1
ATOM 753 C CA . ASP A 1 98 ? -6.560 34.638 71.919 1.00 16.83 375 ASP A CA 1
ATOM 754 C C . ASP A 1 98 ? -7.905 34.574 71.151 1.00 16.02 375 ASP A C 1
ATOM 755 O O . ASP A 1 98 ? -8.899 34.107 71.655 1.00 16.65 375 ASP A O 1
ATOM 760 N N . TYR A 1 99 ? -7.906 34.987 69.910 1.00 15.82 376 TYR A N 1
ATOM 761 C CA . TYR A 1 99 ? -9.054 34.907 69.039 1.00 13.80 376 TYR A CA 1
ATOM 762 C C . TYR A 1 99 ? -9.576 33.468 69.043 1.00 13.87 376 TYR A C 1
ATOM 763 O O . TYR A 1 99 ? -10.791 33.205 69.118 1.00 14.67 376 TYR A O 1
ATOM 772 N N . VAL A 1 100 ? -8.678 32.500 68.972 1.00 14.08 377 VAL A N 1
ATOM 773 C CA . VAL A 1 100 ? -9.110 31.115 68.875 1.00 13.12 377 VAL A CA 1
ATOM 774 C C . VAL A 1 100 ? -9.628 30.540 70.155 1.00 12.74 377 VAL A C 1
ATOM 775 O O . VAL A 1 100 ? -10.110 29.445 70.205 1.00 12.94 377 VAL A O 1
ATOM 779 N N . ASP A 1 101 ? -9.518 31.280 71.272 1.00 14.33 378 ASP A N 1
ATOM 780 C CA . ASP A 1 101 ? -10.122 30.919 72.574 1.00 15.52 378 ASP A CA 1
ATOM 781 C C . ASP A 1 101 ? -11.499 31.569 72.742 1.00 15.01 378 ASP A C 1
ATOM 782 O O . ASP A 1 101 ? -12.255 31.139 73.621 1.00 17.01 378 ASP A O 1
ATOM 787 N N . LYS A 1 102 ? -11.796 32.639 72.010 1.00 15.42 379 LYS A N 1
ATOM 788 C CA . LYS A 1 102 ? -13.006 33.418 72.158 1.00 13.58 379 LYS A CA 1
ATOM 789 C C . LYS A 1 102 ? -14.051 33.179 71.126 1.00 12.04 379 LYS A C 1
ATOM 790 O O . LYS A 1 102 ? -15.214 33.514 71.364 1.00 14.07 379 LYS A O 1
ATOM 796 N N . TYR A 1 103 ? -13.612 32.690 69.959 1.00 15.50 380 TYR A N 1
ATOM 797 C CA . TYR A 1 103 ? -14.525 32.372 68.868 1.00 13.80 380 TYR A CA 1
ATOM 798 C C . TYR A 1 103 ? -14.563 30.872 68.579 1.00 12.57 380 TYR A C 1
ATOM 799 O O . TYR A 1 103 ? -13.581 30.201 68.857 1.00 16.61 380 TYR A O 1
ATOM 808 N N . GLU A 1 104 ? -15.622 30.370 67.991 1.00 15.38 381 GLU A N 1
ATOM 809 C CA . GLU A 1 104 ? -15.739 28.948 67.657 1.00 14.67 381 GLU A CA 1
ATOM 810 C C . GLU A 1 104 ? -16.102 28.847 66.178 1.00 13.71 381 GLU A C 1
ATOM 811 O O . GLU A 1 104 ? -16.529 29.817 65.547 1.00 15.14 381 GLU A O 1
ATOM 817 N N . ASP A 1 105 ? -15.937 27.638 65.641 1.00 14.31 382 ASP A N 1
ATOM 818 C CA . ASP A 1 105 ? -16.259 27.355 64.254 1.00 15.37 382 ASP A CA 1
ATOM 819 C C . ASP A 1 105 ? -15.573 28.331 63.285 1.00 14.88 382 ASP A C 1
ATOM 820 O O . ASP A 1 105 ? -16.194 28.801 62.338 1.00 15.64 382 ASP A O 1
ATOM 825 N N . ILE A 1 106 ? -14.298 28.629 63.560 1.00 13.33 383 ILE A N 1
ATOM 826 C CA . ILE A 1 106 ? -13.571 29.685 62.858 1.00 12.17 383 ILE A CA 1
ATOM 827 C C . ILE A 1 106 ? -13.227 29.230 61.436 1.00 12.72 383 ILE A C 1
ATOM 828 O O . ILE A 1 106 ? -12.671 28.158 61.238 1.00 12.29 383 ILE A O 1
ATOM 833 N N . LYS A 1 107 ? -13.527 30.092 60.486 1.00 12.91 384 LYS A N 1
ATOM 834 C CA . LYS A 1 107 ? -12.973 29.967 59.153 1.00 14.32 384 LYS A CA 1
ATOM 835 C C . LYS A 1 107 ? -12.124 31.214 58.888 1.00 14.74 384 LYS A C 1
ATOM 836 O O . LYS A 1 107 ? -12.356 32.310 59.398 1.00 18.61 384 LYS A O 1
ATOM 842 N N . SER A 1 108 ? -11.089 31.023 58.084 1.00 12.40 385 SER A N 1
ATOM 843 C CA . SER A 1 108 ? -10.241 32.103 57.750 1.00 12.99 385 SER A CA 1
ATOM 844 C C . SER A 1 108 ? -9.752 32.051 56.322 1.00 12.48 385 SER A C 1
ATOM 845 O O . SER A 1 108 ? -9.797 31.002 55.696 1.00 12.19 385 SER A O 1
ATOM 848 N N . ARG A 1 109 ? -9.338 33.190 55.776 1.00 13.20 386 ARG A N 1
ATOM 849 C CA . ARG A 1 109 ? -8.797 33.261 54.422 1.00 13.74 386 ARG A CA 1
ATOM 850 C C . ARG A 1 109 ? -7.592 34.183 54.440 1.00 13.92 386 ARG A C 1
ATOM 851 O O . ARG A 1 109 ? -7.536 35.141 55.183 1.00 21.98 386 ARG A O 1
ATOM 859 N N . LEU A 1 110 ? -6.643 33.906 53.565 1.00 11.87 387 LEU A N 1
ATOM 860 C CA . LEU A 1 110 ? -5.418 34.630 53.478 1.00 14.72 387 LEU A CA 1
ATOM 861 C C . LEU A 1 110 ? -5.121 34.739 51.980 1.00 12.06 387 LEU A C 1
ATOM 862 O O . LEU A 1 110 ? -5.147 33.735 51.283 1.00 11.92 387 LEU A O 1
ATOM 867 N N . THR A 1 111 ? -4.613 35.854 51.495 1.00 10.81 388 THR A N 1
ATOM 868 C CA . THR A 1 111 ? -3.903 36.004 50.249 1.00 11.79 388 THR A CA 1
ATOM 869 C C . THR A 1 111 ? -2.507 36.473 50.434 1.00 10.11 388 THR A C 1
ATOM 870 O O . THR A 1 111 ? -2.254 37.533 51.006 1.00 13.44 388 THR A O 1
ATOM 874 N N . LEU A 1 112 ? -1.556 35.687 49.939 1.00 8.91 389 LEU A N 1
ATOM 875 C CA . LEU A 1 112 ? -0.162 36.001 50.030 1.00 9.67 389 LEU A CA 1
ATOM 876 C C . LEU A 1 112 ? 0.376 36.251 48.674 1.00 9.97 389 LEU A C 1
ATOM 877 O O . LEU A 1 112 ? 0.062 35.519 47.705 1.00 10.25 389 LEU A O 1
ATOM 882 N N . TYR A 1 113 ? 1.187 37.300 48.526 1.00 9.33 390 TYR A N 1
ATOM 883 C CA . TYR A 1 113 ? 1.769 37.719 47.272 1.00 10.35 390 TYR A CA 1
ATOM 884 C C . TYR A 1 113 ? 3.254 37.350 47.250 1.00 10.07 390 TYR A C 1
ATOM 885 O O . TYR A 1 113 ? 3.945 37.499 48.268 1.00 13.37 390 TYR A O 1
ATOM 894 N N . SER A 1 114 ? 3.757 37.009 46.067 1.00 9.12 391 SER A N 1
ATOM 895 C CA . SER A 1 114 ? 5.183 36.667 45.934 1.00 9.97 391 SER A CA 1
ATOM 896 C C . SER A 1 114 ? 5.607 36.962 44.516 1.00 10.02 391 SER A C 1
ATOM 897 O O . SER A 1 114 ? 4.794 37.246 43.665 1.00 10.89 391 SER A O 1
ATOM 900 N N A TYR A 1 115 ? 6.925 36.792 44.314 0.50 12.44 392 TYR A N 1
ATOM 901 N N B TYR A 1 115 ? 6.939 37.030 44.371 0.50 10.63 392 TYR A N 1
ATOM 902 C CA A TYR A 1 115 ? 7.558 37.202 43.059 0.50 12.21 392 TYR A CA 1
ATOM 903 C CA B TYR A 1 115 ? 7.522 37.187 43.045 0.50 11.75 392 TYR A CA 1
ATOM 904 C C A TYR A 1 115 ? 8.299 35.951 42.597 0.50 9.85 392 TYR A C 1
ATOM 905 C C B TYR A 1 115 ? 8.256 35.921 42.604 0.50 9.87 392 TYR A C 1
ATOM 906 O O A TYR A 1 115 ? 8.964 35.299 43.389 0.50 9.96 392 TYR A O 1
ATOM 907 O O B TYR A 1 115 ? 8.960 35.302 43.390 0.50 9.95 392 TYR A O 1
ATOM 924 N N . ILE A 1 116 ? 8.212 35.635 41.316 1.00 10.97 393 ILE A N 1
ATOM 925 C CA . ILE A 1 116 ? 9.157 34.626 40.752 1.00 11.43 393 ILE A CA 1
ATOM 926 C C . ILE A 1 116 ? 10.569 35.022 41.024 1.00 9.52 393 ILE A C 1
ATOM 927 O O . ILE A 1 116 ? 10.914 36.169 40.848 1.00 12.60 393 ILE A O 1
ATOM 932 N N . ASP A 1 117 ? 11.402 34.084 41.485 1.00 8.54 394 ASP A N 1
ATOM 933 C CA . ASP A 1 117 ? 12.807 34.338 41.699 1.00 9.61 394 ASP A CA 1
ATOM 934 C C . ASP A 1 117 ? 13.496 34.497 40.368 1.00 9.20 394 ASP A C 1
ATOM 935 O O . ASP A 1 117 ? 13.693 33.545 39.610 1.00 9.36 394 ASP A O 1
ATOM 940 N N . LYS A 1 118 ? 13.923 35.728 40.059 1.00 8.03 395 LYS A N 1
ATOM 941 C CA . LYS A 1 118 ? 14.511 36.072 38.802 1.00 7.84 395 LYS A CA 1
ATOM 942 C C . LYS A 1 118 ? 15.927 35.529 38.595 1.00 8.09 395 LYS A C 1
ATOM 943 O O . LYS A 1 118 ? 16.420 35.540 37.471 1.00 10.24 395 LYS A O 1
ATOM 949 N N . LYS A 1 119 ? 16.564 35.092 39.668 1.00 9.09 396 LYS A N 1
ATOM 950 C CA . LYS A 1 119 ? 17.854 34.448 39.533 1.00 10.21 396 LYS A CA 1
ATOM 951 C C . LYS A 1 119 ? 17.625 32.985 39.074 1.00 10.03 396 LYS A C 1
ATOM 952 O O . LYS A 1 119 ? 18.337 32.470 38.206 1.00 11.33 396 LYS A O 1
ATOM 958 N N . THR A 1 120 ? 16.666 32.310 39.691 1.00 9.57 397 THR A N 1
ATOM 959 C CA . THR A 1 120 ? 16.337 30.923 39.339 1.00 10.90 397 THR A CA 1
ATOM 960 C C . THR A 1 120 ? 15.613 30.820 37.990 1.00 8.84 397 THR A C 1
ATOM 961 O O . THR A 1 120 ? 15.723 29.814 37.312 1.00 11.75 397 THR A O 1
ATOM 965 N N . VAL A 1 121 ? 14.901 31.893 37.647 1.00 9.44 398 VAL A N 1
ATOM 966 C CA . VAL A 1 121 ? 14.080 31.934 36.434 1.00 9.23 398 VAL A CA 1
ATOM 967 C C . VAL A 1 121 ? 14.458 33.208 35.663 1.00 8.61 398 VAL A C 1
ATOM 968 O O . VAL A 1 121 ? 13.742 34.162 35.541 1.00 9.59 398 VAL A O 1
ATOM 972 N N . PRO A 1 122 ? 15.682 33.158 35.064 1.00 8.79 399 PRO A N 1
ATOM 973 C CA . PRO A 1 122 ? 16.165 34.398 34.400 1.00 7.98 399 PRO A CA 1
ATOM 974 C C . PRO A 1 122 ? 15.490 34.680 33.060 1.00 9.43 399 PRO A C 1
ATOM 975 O O . PRO A 1 122 ? 15.557 35.818 32.615 1.00 9.03 399 PRO A O 1
ATOM 979 N N . ASN A 1 123 ? 14.927 33.673 32.432 1.00 9.38 400 ASN A N 1
ATOM 980 C CA . ASN A 1 123 ? 14.294 33.862 31.157 1.00 9.34 400 ASN A CA 1
ATOM 981 C C . ASN A 1 123 ? 12.859 33.253 31.201 1.00 9.89 400 ASN A C 1
ATOM 982 O O . ASN A 1 123 ? 12.464 32.449 32.085 1.00 10.51 400 ASN A O 1
ATOM 987 N N . GLU A 1 124 ? 12.030 33.655 30.234 1.00 9.34 401 GLU A N 1
ATOM 988 C CA . GLU A 1 124 ? 10.662 33.177 30.130 1.00 10.50 401 GLU A CA 1
ATOM 989 C C . GLU A 1 124 ? 10.643 31.673 29.967 1.00 10.71 401 GLU A C 1
ATOM 990 O O . GLU A 1 124 ? 11.428 31.083 29.219 1.00 12.40 401 GLU A O 1
ATOM 996 N N . THR A 1 125 ? 9.717 31.038 30.715 1.00 9.17 402 THR A N 1
ATOM 997 C CA . THR A 1 125 ? 9.518 29.615 30.703 1.00 10.47 402 THR A CA 1
ATOM 998 C C . THR A 1 125 ? 8.217 29.311 31.382 1.00 9.90 402 THR A C 1
ATOM 999 O O . THR A 1 125 ? 7.536 30.209 31.885 1.00 13.75 402 THR A O 1
ATOM 1003 N N . SER A 1 126 ? 7.807 28.033 31.437 1.00 10.26 403 SER A N 1
ATOM 1004 C CA . SER A 1 126 ? 6.700 27.601 32.231 1.00 11.22 403 SER A CA 1
ATOM 1005 C C . SER A 1 126 ? 7.297 26.732 33.360 1.00 10.48 403 SER A C 1
ATOM 1006 O O . SER A 1 126 ? 8.326 26.083 33.185 1.00 12.35 403 SER A O 1
ATOM 1009 N N . LEU A 1 127 ? 6.641 26.726 34.517 1.00 9.90 404 LEU A N 1
ATOM 1010 C CA . LEU A 1 127 ? 7.116 25.926 35.601 1.00 11.63 404 LEU A CA 1
ATOM 1011 C C . LEU A 1 127 ? 5.941 25.577 36.487 1.00 10.34 404 LEU A C 1
ATOM 1012 O O . LEU A 1 127 ? 4.906 26.245 36.454 1.00 10.16 404 LEU A O 1
ATOM 1017 N N . ASN A 1 128 ? 6.105 24.544 37.331 1.00 10.16 405 ASN A N 1
ATOM 1018 C CA . ASN A 1 128 ? 5.119 24.208 38.306 1.00 9.54 405 ASN A CA 1
ATOM 1019 C C . ASN A 1 128 ? 5.476 24.866 39.626 1.00 9.16 405 ASN A C 1
ATOM 1020 O O . ASN A 1 128 ? 6.623 24.873 40.055 1.00 11.40 405 ASN A O 1
ATOM 1025 N N . LEU A 1 129 ? 4.485 25.500 40.234 1.00 8.15 406 LEU A N 1
ATOM 1026 C CA . LEU A 1 129 ? 4.566 26.082 41.587 1.00 8.20 406 LEU A CA 1
ATOM 1027 C C . LEU A 1 129 ? 3.776 25.187 42.547 1.00 8.33 406 LEU A C 1
ATOM 1028 O O . LEU A 1 129 ? 2.669 24.769 42.204 1.00 9.86 406 LEU A O 1
ATOM 1033 N N . THR A 1 130 ? 4.300 25.042 43.736 1.00 7.49 407 THR A N 1
ATOM 1034 C CA . THR A 1 130 ? 3.662 24.289 44.780 1.00 8.37 407 THR A CA 1
ATOM 1035 C C . THR A 1 130 ? 3.706 25.114 46.055 1.00 8.97 407 THR A C 1
ATOM 1036 O O . THR A 1 130 ? 4.737 25.552 46.492 1.00 9.84 407 THR A O 1
ATOM 1040 N N . PHE A 1 131 ? 2.558 25.361 46.674 1.00 8.76 408 PHE A N 1
ATOM 1041 C CA . PHE A 1 131 ? 2.382 25.998 47.940 1.00 8.56 408 PHE A CA 1
ATOM 1042 C C . PHE A 1 131 ? 1.686 25.039 48.888 1.00 9.06 408 PHE A C 1
ATOM 1043 O O . PHE A 1 131 ? 1.130 24.037 48.485 1.00 10.11 408 PHE A O 1
ATOM 1051 N N . ALA A 1 132 ? 1.686 25.393 50.180 1.00 8.71 409 ALA A N 1
ATOM 1052 C CA . ALA A 1 132 ? 0.931 24.579 51.143 1.00 9.57 409 ALA A CA 1
ATOM 1053 C C . ALA A 1 132 ? 0.385 25.403 52.270 1.00 9.39 409 ALA A C 1
ATOM 1054 O O . ALA A 1 132 ? 0.994 26.364 52.672 1.00 10.37 409 ALA A O 1
ATOM 1056 N N . THR A 1 133 ? -0.769 24.952 52.767 1.00 9.34 410 THR A N 1
ATOM 1057 C CA . THR A 1 133 ? -1.320 25.500 53.997 1.00 9.24 410 THR A CA 1
ATOM 1058 C C . THR A 1 133 ? -1.440 24.336 54.980 1.00 10.01 410 THR A C 1
ATOM 1059 O O . THR A 1 133 ? -2.056 23.294 54.687 1.00 10.82 410 THR A O 1
ATOM 1063 N N . ALA A 1 134 ? -0.782 24.488 56.118 1.00 10.83 411 ALA A N 1
ATOM 1064 C CA . ALA A 1 134 ? -0.851 23.465 57.179 1.00 12.60 411 ALA A CA 1
ATOM 1065 C C . ALA A 1 134 ? -0.459 22.080 56.661 1.00 13.09 411 ALA A C 1
ATOM 1066 O O . ALA A 1 134 ? -1.087 21.084 56.998 1.00 14.77 411 ALA A O 1
ATOM 1068 N N . GLY A 1 135 ? 0.545 22.051 55.771 1.00 13.68 412 GLY A N 1
ATOM 1069 C CA . GLY A 1 135 ? 1.086 20.810 55.248 1.00 13.99 412 GLY A CA 1
ATOM 1070 C C . GLY A 1 135 ? 0.300 20.199 54.116 1.00 14.87 412 GLY A C 1
ATOM 1071 O O . GLY A 1 135 ? 0.663 19.146 53.596 1.00 18.96 412 GLY A O 1
ATOM 1072 N N . LYS A 1 136 ? -0.798 20.844 53.675 1.00 12.75 413 LYS A N 1
ATOM 1073 C CA . LYS A 1 136 ? -1.566 20.359 52.514 1.00 12.64 413 LYS A CA 1
ATOM 1074 C C . LYS A 1 136 ? -1.200 21.165 51.294 1.00 12.17 413 LYS A C 1
ATOM 1075 O O . LYS A 1 136 ? -1.375 22.381 51.274 1.00 11.41 413 LYS A O 1
ATOM 1081 N N . GLU A 1 137 ? -0.642 20.482 50.304 1.00 10.73 414 GLU A N 1
ATOM 1082 C CA . GLU A 1 137 ? -0.081 21.201 49.115 1.00 10.71 414 GLU A CA 1
ATOM 1083 C C . GLU A 1 137 ? -1.082 21.299 47.989 1.00 10.53 414 GLU A C 1
ATOM 1084 O O . GLU A 1 137 ? -1.984 20.462 47.837 1.00 12.54 414 GLU A O 1
ATOM 1090 N N . THR A 1 138 ? -0.875 22.319 47.167 1.00 9.92 415 THR A N 1
ATOM 1091 C CA . THR A 1 138 ? -1.517 22.367 45.858 1.00 9.22 415 THR A CA 1
ATOM 1092 C C . THR A 1 138 ? -0.430 22.830 44.861 1.00 9.31 415 THR A C 1
ATOM 1093 O O . THR A 1 138 ? 0.471 23.580 45.214 1.00 8.98 415 THR A O 1
ATOM 1097 N N . SER A 1 139 ? -0.644 22.454 43.606 1.00 8.77 416 SER A N 1
ATOM 1098 C CA . SER A 1 139 ? 0.294 22.799 42.552 1.00 9.74 416 SER A CA 1
ATOM 1099 C C . SER A 1 139 ? -0.395 23.421 41.375 1.00 9.22 416 SER A C 1
ATOM 1100 O O . SER A 1 139 ? -1.546 23.123 41.049 1.00 10.41 416 SER A O 1
ATOM 1103 N N . GLN A 1 140 ? 0.340 24.288 40.696 1.00 8.73 417 GLN A N 1
ATOM 1104 C CA . GLN A 1 140 ? -0.194 24.991 39.541 1.00 9.55 417 GLN A CA 1
ATOM 1105 C C . GLN A 1 140 ? 0.931 25.278 38.544 1.00 8.91 417 GLN A C 1
ATOM 1106 O O . GLN A 1 140 ? 1.940 25.863 38.916 1.00 9.35 417 GLN A O 1
ATOM 1112 N N . ASN A 1 141 ? 0.706 24.936 37.296 1.00 9.86 418 ASN A N 1
ATOM 1113 C CA . ASN A 1 141 ? 1.626 25.344 36.231 1.00 9.44 418 ASN A CA 1
ATOM 1114 C C . ASN A 1 141 ? 1.376 26.803 35.838 1.00 10.01 418 ASN A C 1
ATOM 1115 O O . ASN A 1 141 ? 0.214 27.240 35.679 1.00 11.13 418 ASN A O 1
ATOM 1120 N N . VAL A 1 142 ? 2.446 27.587 35.694 1.00 8.81 419 VAL A N 1
ATOM 1121 C CA . VAL A 1 142 ? 2.368 28.984 35.253 1.00 10.09 419 VAL A CA 1
ATOM 1122 C C . VAL A 1 142 ? 3.330 29.231 34.160 1.00 10.25 419 VAL A C 1
ATOM 1123 O O . VAL A 1 142 ? 4.376 28.584 34.088 1.00 10.19 419 VAL A O 1
ATOM 1127 N N . THR A 1 143 ? 2.988 30.197 33.299 1.00 10.60 420 THR A N 1
ATOM 1128 C CA . THR A 1 143 ? 3.921 30.690 32.295 1.00 11.41 420 THR A CA 1
ATOM 1129 C C . THR A 1 143 ? 4.445 32.019 32.758 1.00 11.69 420 THR A C 1
ATOM 1130 O O . THR A 1 143 ? 3.670 32.881 33.133 1.00 15.23 420 THR A O 1
ATOM 1134 N N . VAL A 1 144 ? 5.737 32.182 32.718 1.00 10.79 421 VAL A N 1
ATOM 1135 C CA . VAL A 1 144 ? 6.372 33.422 33.134 1.00 11.01 421 VAL A CA 1
ATOM 1136 C C . VAL A 1 144 ? 6.607 34.289 31.951 1.00 10.08 421 VAL A C 1
ATOM 1137 O O . VAL A 1 144 ? 7.421 33.902 31.057 1.00 13.35 421 VAL A O 1
ATOM 1141 N N . ASP A 1 145 ? 5.927 35.413 31.852 1.00 10.48 422 ASP A N 1
ATOM 1142 C CA . ASP A 1 145 ? 6.047 36.395 30.769 1.00 11.65 422 ASP A CA 1
ATOM 1143 C C . ASP A 1 145 ? 6.670 37.634 31.399 1.00 10.41 422 ASP A C 1
ATOM 1144 O O . ASP A 1 145 ? 6.008 38.324 32.171 1.00 13.32 422 ASP A O 1
ATOM 1149 N N . TYR A 1 146 ? 7.856 37.957 31.013 1.00 12.11 423 TYR A N 1
ATOM 1150 C CA . TYR A 1 146 ? 8.525 39.109 31.354 1.00 15.16 423 TYR A CA 1
ATOM 1151 C C . TYR A 1 146 ? 8.199 40.223 30.174 1.00 15.76 423 TYR A C 1
ATOM 1152 O O . TYR A 1 146 ? 7.794 39.872 28.964 1.00 58.83 423 TYR A O 1
ATOM 1161 N N . GLN A 1 147 ? 8.441 41.376 30.571 1.00 20.68 424 GLN A N 1
ATOM 1162 C CA . GLN A 1 147 ? 8.123 42.456 29.780 1.00 19.80 424 GLN A CA 1
ATOM 1163 C C . GLN A 1 147 ? 8.971 42.547 28.465 1.00 16.48 424 GLN A C 1
ATOM 1164 O O . GLN A 1 147 ? 10.053 42.001 28.316 1.00 17.08 424 GLN A O 1
ATOM 1170 N N . ASP A 1 148 ? 8.465 43.433 27.609 1.00 14.97 425 ASP A N 1
ATOM 1171 C CA . ASP A 1 148 ? 9.097 43.630 26.418 1.00 18.61 425 ASP A CA 1
ATOM 1172 C C . ASP A 1 148 ? 9.673 45.012 26.589 1.00 15.77 425 ASP A C 1
ATOM 1173 O O . ASP A 1 148 ? 8.980 45.945 27.185 1.00 15.96 425 ASP A O 1
ATOM 1178 N N . PRO A 1 149 ? 10.724 45.281 25.808 1.00 20.57 426 PRO A N 1
ATOM 1179 C CA . PRO A 1 149 ? 11.062 46.618 25.708 1.00 17.24 426 PRO A CA 1
ATOM 1180 C C . PRO A 1 149 ? 10.081 47.426 24.962 1.00 14.54 426 PRO A C 1
ATOM 1181 O O . PRO A 1 149 ? 9.299 46.900 24.119 1.00 18.99 426 PRO A O 1
ATOM 1185 N N . MET A 1 150 ? 10.096 48.738 25.236 1.00 13.24 427 MET A N 1
ATOM 1186 C CA . MET A 1 150 ? 9.358 49.718 24.438 1.00 13.64 427 MET A CA 1
ATOM 1187 C C . MET A 1 150 ? 10.305 50.108 23.309 1.00 13.28 427 MET A C 1
ATOM 1188 O O . MET A 1 150 ? 11.452 50.493 23.523 1.00 14.20 427 MET A O 1
ATOM 1193 N N . VAL A 1 151 ? 9.751 50.060 22.076 1.00 15.22 428 VAL A N 1
ATOM 1194 C CA . VAL A 1 151 ? 10.543 50.216 20.859 1.00 14.96 428 VAL A CA 1
ATOM 1195 C C . VAL A 1 151 ? 9.931 51.286 19.934 1.00 16.08 428 VAL A C 1
ATOM 1196 O O . VAL A 1 151 ? 8.869 51.039 19.416 1.00 20.40 428 VAL A O 1
ATOM 1200 N N . HIS A 1 152 ? 10.680 52.350 19.660 1.00 16.45 429 HIS A N 1
ATOM 1201 C CA . HIS A 1 152 ? 10.278 53.325 18.643 1.00 17.79 429 HIS A CA 1
ATOM 1202 C C . HIS A 1 152 ? 11.534 53.648 17.825 1.00 19.94 429 HIS A C 1
ATOM 1203 O O . HIS A 1 152 ? 12.450 54.326 18.282 1.00 17.67 429 HIS A O 1
ATOM 1210 N N . GLY A 1 153 ? 11.505 53.276 16.518 1.00 20.18 430 GLY A N 1
ATOM 1211 C CA . GLY A 1 153 ? 12.721 53.460 15.760 1.00 21.84 430 GLY A CA 1
ATOM 1212 C C . GLY A 1 153 ? 13.863 52.655 16.384 1.00 16.88 430 GLY A C 1
ATOM 1213 O O . GLY A 1 153 ? 13.696 51.485 16.813 1.00 19.26 430 GLY A O 1
ATOM 1214 N N . ASP A 1 154 ? 15.034 53.265 16.396 1.00 17.01 431 ASP A N 1
ATOM 1215 C CA . ASP A 1 154 ? 16.169 52.659 17.110 1.00 19.26 431 ASP A CA 1
ATOM 1216 C C . ASP A 1 154 ? 16.159 52.776 18.637 1.00 16.78 431 ASP A C 1
ATOM 1217 O O . ASP A 1 154 ? 17.004 52.199 19.330 1.00 15.31 431 ASP A O 1
ATOM 1222 N N . SER A 1 155 ? 15.173 53.543 19.130 1.00 15.36 432 SER A N 1
ATOM 1223 C CA . SER A 1 155 ? 15.049 53.747 20.592 1.00 13.79 432 SER A CA 1
ATOM 1224 C C . SER A 1 155 ? 14.356 52.526 21.187 1.00 12.91 432 SER A C 1
ATOM 1225 O O . SER A 1 155 ? 13.233 52.192 20.811 1.00 14.23 432 SER A O 1
ATOM 1228 N N . ASN A 1 156 ? 15.070 51.832 22.132 1.00 11.46 433 ASN A N 1
ATOM 1229 C CA . ASN A 1 156 ? 14.481 50.639 22.681 1.00 10.94 433 ASN A CA 1
ATOM 1230 C C . ASN A 1 156 ? 15.070 50.467 24.106 1.00 9.41 433 ASN A C 1
ATOM 1231 O O . ASN A 1 156 ? 16.272 50.548 24.304 1.00 9.70 433 ASN A O 1
ATOM 1236 N N . ILE A 1 157 ? 14.125 50.279 25.072 1.00 9.90 434 ILE A N 1
ATOM 1237 C CA . ILE A 1 157 ? 14.543 50.344 26.484 1.00 8.65 434 ILE A CA 1
ATOM 1238 C C . ILE A 1 157 ? 13.559 49.553 27.340 1.00 9.32 434 ILE A C 1
ATOM 1239 O O . ILE A 1 157 ? 12.398 49.343 26.949 1.00 10.48 434 ILE A O 1
ATOM 1244 N N . GLN A 1 158 ? 14.036 49.132 28.505 1.00 8.85 435 GLN A N 1
ATOM 1245 C CA . GLN A 1 158 ? 13.177 48.505 29.515 1.00 8.80 435 GLN A CA 1
ATOM 1246 C C . GLN A 1 158 ? 13.846 48.652 30.888 1.00 7.97 435 GLN A C 1
ATOM 1247 O O . GLN A 1 158 ? 15.070 48.761 30.933 1.00 9.84 435 GLN A O 1
ATOM 1253 N N . SER A 1 159 ? 13.046 48.681 31.931 1.00 7.07 436 SER A N 1
ATOM 1254 C CA . SER A 1 159 ? 13.588 48.840 33.287 1.00 6.66 436 SER A CA 1
ATOM 1255 C C . SER A 1 159 ? 12.738 48.148 34.289 1.00 6.63 436 SER A C 1
ATOM 1256 O O . SER A 1 159 ? 11.552 47.991 34.055 1.00 7.57 436 SER A O 1
ATOM 1259 N N . ILE A 1 160 ? 13.360 47.823 35.431 1.00 6.54 437 ILE A N 1
ATOM 1260 C CA . ILE A 1 160 ? 12.643 47.341 36.608 1.00 7.31 437 ILE A CA 1
ATOM 1261 C C . ILE A 1 160 ? 13.276 47.863 37.859 1.00 6.89 437 ILE A C 1
ATOM 1262 O O . ILE A 1 160 ? 14.466 48.210 37.878 1.00 7.44 437 ILE A O 1
ATOM 1267 N N . PHE A 1 161 ? 12.515 47.911 38.971 1.00 7.39 438 PHE A N 1
ATOM 1268 C CA . PHE A 1 161 ? 13.098 48.057 40.259 1.00 6.97 438 PHE A CA 1
ATOM 1269 C C . PHE A 1 161 ? 13.623 46.689 40.756 1.00 7.63 438 PHE A C 1
ATOM 1270 O O . PHE A 1 161 ? 12.960 45.673 40.543 1.00 9.41 438 PHE A O 1
ATOM 1278 N N . THR A 1 162 ? 14.712 46.721 41.519 1.00 8.19 439 THR A N 1
ATOM 1279 C CA . THR A 1 162 ? 15.373 45.494 41.999 1.00 10.64 439 THR A CA 1
ATOM 1280 C C . THR A 1 162 ? 15.642 45.461 43.496 1.00 12.22 439 THR A C 1
ATOM 1281 O O . THR A 1 162 ? 15.698 44.358 44.047 1.00 17.34 439 THR A O 1
ATOM 1285 N N . LYS A 1 163 ? 15.835 46.561 44.168 1.00 11.03 440 LYS A N 1
ATOM 1286 C CA . LYS A 1 163 ? 16.199 46.514 45.591 1.00 12.63 440 LYS A CA 1
ATOM 1287 C C . LYS A 1 163 ? 15.706 47.760 46.289 1.00 11.59 440 LYS A C 1
ATOM 1288 O O . LYS A 1 163 ? 16.093 48.849 45.869 1.00 13.00 440 LYS A O 1
ATOM 1294 N N . LEU A 1 164 ? 14.921 47.633 47.326 1.00 11.40 441 LEU A N 1
ATOM 1295 C CA . LEU A 1 164 ? 14.470 48.728 48.166 1.00 12.10 441 LEU A CA 1
ATOM 1296 C C . LEU A 1 164 ? 15.210 48.657 49.489 1.00 12.47 441 LEU A C 1
ATOM 1297 O O . LEU A 1 164 ? 15.183 47.573 50.141 1.00 15.96 441 LEU A O 1
ATOM 1302 N N . ASP A 1 165 ? 15.829 49.726 49.910 1.00 14.51 442 ASP A N 1
ATOM 1303 C CA . ASP A 1 165 ? 16.494 49.762 51.230 1.00 16.76 442 ASP A CA 1
ATOM 1304 C C . ASP A 1 165 ? 15.817 50.850 52.029 1.00 16.63 442 ASP A C 1
ATOM 1305 O O . ASP A 1 165 ? 16.036 52.011 51.843 1.00 14.87 442 ASP A O 1
ATOM 1310 N N . GLU A 1 166 ? 14.969 50.432 52.952 1.00 23.37 443 GLU A N 1
ATOM 1311 C CA . GLU A 1 166 ? 14.153 51.371 53.713 1.00 20.62 443 GLU A CA 1
ATOM 1312 C C . GLU A 1 166 ? 14.929 52.056 54.829 1.00 24.42 443 GLU A C 1
ATOM 1313 O O . GLU A 1 166 ? 14.519 53.091 55.299 1.00 25.27 443 GLU A O 1
ATOM 1319 N N . ASP A 1 167 ? 16.076 51.505 55.165 1.00 21.42 444 ASP A N 1
ATOM 1320 C CA . ASP A 1 167 ? 16.978 52.158 56.089 1.00 25.08 444 ASP A CA 1
ATOM 1321 C C . ASP A 1 167 ? 17.691 53.368 55.485 1.00 23.59 444 ASP A C 1
ATOM 1322 O O . ASP A 1 167 ? 17.787 54.408 56.116 1.00 29.44 444 ASP A O 1
ATOM 1327 N N . LYS A 1 168 ? 18.211 53.237 54.262 1.00 21.69 445 LYS A N 1
ATOM 1328 C CA . LYS A 1 168 ? 18.877 54.308 53.624 1.00 18.80 445 LYS A CA 1
ATOM 1329 C C . LYS A 1 168 ? 17.863 55.082 52.745 1.00 15.93 445 LYS A C 1
ATOM 1330 O O . LYS A 1 168 ? 18.183 56.110 52.226 1.00 17.21 445 LYS A O 1
ATOM 1336 N N . GLN A 1 169 ? 16.647 54.608 52.670 1.00 14.59 446 GLN A N 1
ATOM 1337 C CA . GLN A 1 169 ? 15.588 55.198 51.761 1.00 13.88 446 GLN A CA 1
ATOM 1338 C C . GLN A 1 169 ? 16.091 55.323 50.323 1.00 11.97 446 GLN A C 1
ATOM 1339 O O . GLN A 1 169 ? 16.072 56.412 49.731 1.00 11.75 446 GLN A O 1
ATOM 1345 N N . THR A 1 170 ? 16.573 54.201 49.825 1.00 11.88 447 THR A N 1
ATOM 1346 C CA . THR A 1 170 ? 17.000 54.182 48.407 1.00 10.52 447 THR A CA 1
ATOM 1347 C C . THR A 1 170 ? 16.221 53.085 47.707 1.00 10.16 447 THR A C 1
ATOM 1348 O O . THR A 1 170 ? 15.761 52.050 48.284 1.00 10.89 447 THR A O 1
ATOM 1352 N N . ILE A 1 171 ? 16.121 53.236 46.381 1.00 9.41 448 ILE A N 1
ATOM 1353 C CA . ILE A 1 171 ? 15.600 52.269 45.429 1.00 9.09 448 ILE A CA 1
ATOM 1354 C C . ILE A 1 171 ? 16.624 52.047 44.342 1.00 8.31 448 ILE A C 1
ATOM 1355 O O . ILE A 1 171 ? 17.269 52.977 43.893 1.00 8.31 448 ILE A O 1
ATOM 1360 N N . GLU A 1 172 ? 16.747 50.811 43.922 1.00 8.84 449 GLU A N 1
ATOM 1361 C CA . GLU A 1 172 ? 17.600 50.404 42.816 1.00 7.95 449 GLU A CA 1
ATOM 1362 C C . GLU A 1 172 ? 16.770 50.097 41.593 1.00 7.21 449 GLU A C 1
ATOM 1363 O O . GLU A 1 172 ? 15.792 49.329 41.705 1.00 8.57 449 GLU A O 1
ATOM 1369 N N . GLN A 1 173 ? 17.159 50.660 40.442 1.00 7.19 450 GLN A N 1
ATOM 1370 C CA . GLN A 1 173 ? 16.564 50.436 39.134 1.00 6.27 450 GLN A CA 1
ATOM 1371 C C . GLN A 1 173 ? 17.607 49.858 38.222 1.00 6.49 450 GLN A C 1
ATOM 1372 O O . GLN A 1 173 ? 18.734 50.356 38.179 1.00 7.58 450 GLN A O 1
ATOM 1378 N N . GLN A 1 174 ? 17.262 48.845 37.430 1.00 5.95 451 GLN A N 1
ATOM 1379 C CA . GLN A 1 174 ? 18.121 48.338 36.404 1.00 5.92 451 GLN A CA 1
ATOM 1380 C C . GLN A 1 174 ? 17.485 48.583 35.060 1.00 5.81 451 GLN A C 1
ATOM 1381 O O . GLN A 1 174 ? 16.311 48.239 34.862 1.00 7.14 451 GLN A O 1
ATOM 1387 N N . ILE A 1 175 ? 18.221 49.236 34.172 1.00 6.22 452 ILE A N 1
ATOM 1388 C CA . ILE A 1 175 ? 17.728 49.671 32.880 1.00 6.85 452 ILE A CA 1
ATOM 1389 C C . ILE A 1 175 ? 18.558 48.945 31.793 1.00 6.62 452 ILE A C 1
ATOM 1390 O O . ILE A 1 175 ? 19.785 48.970 31.819 1.00 7.70 452 ILE A O 1
ATOM 1395 N N . TYR A 1 176 ? 17.871 48.346 30.822 1.00 6.55 453 TYR A N 1
ATOM 1396 C CA . TYR A 1 176 ? 18.520 47.876 29.614 1.00 6.57 453 TYR A CA 1
ATOM 1397 C C . TYR A 1 176 ? 18.356 48.934 28.548 1.00 7.21 453 TYR A C 1
ATOM 1398 O O . TYR A 1 176 ? 17.238 49.250 28.137 1.00 7.68 453 TYR A O 1
ATOM 1407 N N . VAL A 1 177 ? 19.489 49.497 28.103 1.00 7.64 454 VAL A N 1
ATOM 1408 C CA . VAL A 1 177 ? 19.594 50.472 27.009 1.00 8.09 454 VAL A CA 1
ATOM 1409 C C . VAL A 1 177 ? 19.912 49.654 25.749 1.00 7.74 454 VAL A C 1
ATOM 1410 O O . VAL A 1 177 ? 20.883 48.966 25.698 1.00 8.35 454 VAL A O 1
ATOM 1414 N N . ASN A 1 178 ? 19.057 49.791 24.735 1.00 8.78 455 ASN A N 1
ATOM 1415 C CA . ASN A 1 178 ? 19.299 49.129 23.460 1.00 9.63 455 ASN A CA 1
ATOM 1416 C C . ASN A 1 178 ? 19.497 47.615 23.584 1.00 8.31 455 ASN A C 1
ATOM 1417 O O . ASN A 1 178 ? 20.402 47.059 22.975 1.00 10.34 455 ASN A O 1
ATOM 1422 N N . PRO A 1 179 ? 18.603 46.902 24.294 1.00 9.57 456 PRO A N 1
ATOM 1423 C CA . PRO A 1 179 ? 18.735 45.447 24.363 1.00 10.44 456 PRO A CA 1
ATOM 1424 C C . PRO A 1 179 ? 18.659 44.761 22.995 1.00 11.48 456 PRO A C 1
ATOM 1425 O O . PRO A 1 179 ? 19.258 43.697 22.843 1.00 11.64 456 PRO A O 1
ATOM 1429 N N . LEU A 1 180 ? 18.022 45.386 22.019 1.00 11.07 457 LEU A N 1
ATOM 1430 C CA . LEU A 1 180 ? 17.933 44.812 20.700 1.00 13.58 457 LEU A CA 1
ATOM 1431 C C . LEU A 1 180 ? 19.190 44.997 19.920 1.00 13.78 457 LEU A C 1
ATOM 1432 O O . LEU A 1 180 ? 19.308 44.503 18.763 1.00 15.82 457 LEU A O 1
ATOM 1437 N N . LYS A 1 181 ? 20.216 45.663 20.470 1.00 13.16 458 LYS A N 1
ATOM 1438 C CA . LYS A 1 181 ? 21.486 45.802 19.808 1.00 13.20 458 LYS A CA 1
ATOM 1439 C C . LYS A 1 181 ? 21.388 46.485 18.433 1.00 14.42 458 LYS A C 1
ATOM 1440 O O . LYS A 1 181 ? 22.093 46.141 17.435 1.00 16.65 458 LYS A O 1
ATOM 1446 N N . LYS A 1 182 ? 20.608 47.527 18.380 1.00 14.97 459 LYS A N 1
ATOM 1447 C CA . LYS A 1 182 ? 20.452 48.337 17.131 1.00 16.70 459 LYS A CA 1
ATOM 1448 C C . LYS A 1 182 ? 21.628 49.276 17.018 1.00 15.17 459 LYS A C 1
ATOM 1449 O O . LYS A 1 182 ? 22.308 49.584 17.968 1.00 16.64 459 LYS A O 1
ATOM 1455 N N . SER A 1 183 ? 21.841 49.786 15.806 1.00 18.92 460 SER A N 1
ATOM 1456 C CA . SER A 1 183 ? 22.721 50.917 15.559 1.00 18.59 460 SER A CA 1
ATOM 1457 C C . SER A 1 183 ? 21.897 52.197 15.829 1.00 18.78 460 SER A C 1
ATOM 1458 O O . SER A 1 183 ? 21.050 52.572 15.056 1.00 25.38 460 SER A O 1
ATOM 1461 N N . ALA A 1 184 ? 22.277 52.908 16.871 1.00 20.01 461 ALA A N 1
ATOM 1462 C CA . ALA A 1 184 ? 21.518 54.033 17.474 1.00 19.39 461 ALA A CA 1
ATOM 1463 C C . ALA A 1 184 ? 22.370 55.245 17.464 1.00 16.91 461 ALA A C 1
ATOM 1464 O O . ALA A 1 184 ? 23.427 55.297 18.071 1.00 21.93 461 ALA A O 1
ATOM 1466 N N . THR A 1 185 ? 21.907 56.231 16.688 1.00 18.34 462 THR A N 1
ATOM 1467 C CA . THR A 1 185 ? 22.629 57.462 16.468 1.00 19.39 462 THR A CA 1
ATOM 1468 C C . THR A 1 185 ? 22.296 58.544 17.517 1.00 17.18 462 THR A C 1
ATOM 1469 O O . THR A 1 185 ? 21.194 58.813 17.809 1.00 16.51 462 THR A O 1
ATOM 1473 N N . ASN A 1 186 ? 23.355 59.123 18.004 1.00 17.04 463 ASN A N 1
ATOM 1474 C CA . ASN A 1 186 ? 23.309 60.261 18.990 1.00 17.72 463 ASN A CA 1
ATOM 1475 C C . ASN A 1 186 ? 22.362 59.914 20.173 1.00 15.23 463 ASN A C 1
ATOM 1476 O O . ASN A 1 186 ? 21.417 60.635 20.474 1.00 17.52 463 ASN A O 1
ATOM 1481 N N . THR A 1 187 ? 22.618 58.744 20.770 1.00 15.59 464 THR A N 1
ATOM 1482 C CA . THR A 1 187 ? 21.736 58.238 21.807 1.00 13.21 464 THR A CA 1
ATOM 1483 C C . THR A 1 187 ? 21.879 59.087 23.092 1.00 11.77 464 THR A C 1
ATOM 1484 O O . THR A 1 187 ? 22.938 59.225 23.604 1.00 13.64 464 THR A O 1
ATOM 1488 N N . LYS A 1 188 ? 20.718 59.448 23.644 1.00 11.92 465 LYS A N 1
ATOM 1489 C CA . LYS A 1 188 ? 20.622 60.109 24.939 1.00 13.53 465 LYS A CA 1
ATOM 1490 C C . LYS A 1 188 ? 19.710 59.266 25.796 1.00 11.81 465 LYS A C 1
ATOM 1491 O O . LYS A 1 188 ? 18.630 58.890 25.345 1.00 13.08 465 LYS A O 1
ATOM 1497 N N . VAL A 1 189 ? 20.096 59.065 27.044 1.00 10.42 466 VAL A N 1
ATOM 1498 C CA . VAL A 1 189 ? 19.237 58.363 27.994 1.00 9.53 466 VAL A CA 1
ATOM 1499 C C . VAL A 1 189 ? 18.941 59.271 29.160 1.00 9.09 466 VAL A C 1
ATOM 1500 O O . VAL A 1 189 ? 19.894 59.743 29.846 1.00 10.37 466 VAL A O 1
ATOM 1504 N N . ASP A 1 190 ? 17.656 59.498 29.410 1.00 8.63 467 ASP A N 1
ATOM 1505 C CA . ASP A 1 190 ? 17.247 60.232 30.622 1.00 8.26 467 ASP A CA 1
ATOM 1506 C C . ASP A 1 190 ? 16.813 59.291 31.716 1.00 7.65 467 ASP A C 1
ATOM 1507 O O . ASP A 1 190 ? 16.212 58.197 31.444 1.00 8.64 467 ASP A O 1
ATOM 1512 N N . ILE A 1 191 ? 17.052 59.703 32.952 1.00 7.17 468 ILE A N 1
ATOM 1513 C CA . ILE A 1 191 ? 16.519 59.010 34.141 1.00 6.94 468 ILE A CA 1
ATOM 1514 C C . ILE A 1 191 ? 15.789 60.094 34.913 1.00 7.59 468 ILE A C 1
ATOM 1515 O O . ILE A 1 191 ? 16.446 61.107 35.291 1.00 7.37 468 ILE A O 1
ATOM 1520 N N . ALA A 1 192 ? 14.505 59.995 35.123 1.00 7.20 469 ALA A N 1
ATOM 1521 C CA . ALA A 1 192 ? 13.678 60.998 35.740 1.00 6.63 469 ALA A CA 1
ATOM 1522 C C . ALA A 1 192 ? 13.064 60.482 36.972 1.00 6.46 469 ALA A C 1
ATOM 1523 O O . ALA A 1 192 ? 12.518 59.353 37.004 1.00 7.11 469 ALA A O 1
ATOM 1525 N N . GLY A 1 193 ? 12.969 61.298 38.027 1.00 6.49 470 GLY A N 1
ATOM 1526 C CA . GLY A 1 193 ? 12.350 60.895 39.236 1.00 7.74 470 GLY A CA 1
ATOM 1527 C C . GLY A 1 193 ? 10.841 61.074 39.276 1.00 7.13 470 GLY A C 1
ATOM 1528 O O . GLY A 1 193 ? 10.267 61.624 40.246 1.00 7.31 470 GLY A O 1
ATOM 1529 N N . SER A 1 194 ? 10.175 60.564 38.219 1.00 7.18 471 SER A N 1
ATOM 1530 C CA . SER A 1 194 ? 8.710 60.645 38.076 1.00 8.01 471 SER A CA 1
ATOM 1531 C C . SER A 1 194 ? 8.356 59.492 37.120 1.00 7.73 471 SER A C 1
ATOM 1532 O O . SER A 1 194 ? 9.203 58.973 36.400 1.00 8.19 471 SER A O 1
ATOM 1535 N N . GLN A 1 195 ? 7.072 59.185 37.071 1.00 7.48 472 GLN A N 1
ATOM 1536 C CA . GLN A 1 195 ? 6.537 58.439 35.936 1.00 8.02 472 GLN A CA 1
ATOM 1537 C C . GLN A 1 195 ? 6.899 59.082 34.643 1.00 8.22 472 GLN A C 1
ATOM 1538 O O . GLN A 1 195 ? 6.904 60.345 34.518 1.00 9.09 472 GLN A O 1
ATOM 1544 N N . VAL A 1 196 ? 7.147 58.288 33.609 1.00 8.85 473 VAL A N 1
ATOM 1545 C CA . VAL A 1 196 ? 7.390 58.720 32.235 1.00 11.95 473 VAL A CA 1
ATOM 1546 C C . VAL A 1 196 ? 6.481 57.871 31.362 1.00 11.98 473 VAL A C 1
ATOM 1547 O O . VAL A 1 196 ? 6.362 56.712 31.636 1.00 15.12 473 VAL A O 1
ATOM 1551 N N . ASP A 1 197 ? 5.899 58.455 30.304 1.00 11.98 474 ASP A N 1
ATOM 1552 C CA . ASP A 1 197 ? 5.083 57.631 29.392 1.00 14.58 474 ASP A CA 1
ATOM 1553 C C . ASP A 1 197 ? 5.977 56.917 28.356 1.00 11.67 474 ASP A C 1
ATOM 1554 O O . ASP A 1 197 ? 7.176 56.967 28.377 1.00 11.98 474 ASP A O 1
ATOM 1559 N N . ASP A 1 198 ? 5.293 56.237 27.402 1.00 14.35 475 ASP A N 1
ATOM 1560 C CA . ASP A 1 198 ? 5.984 55.338 26.489 1.00 13.64 475 ASP A CA 1
ATOM 1561 C C . ASP A 1 198 ? 6.820 56.056 25.493 1.00 13.54 475 ASP A C 1
ATOM 1562 O O . ASP A 1 198 ? 7.681 55.490 24.810 1.00 13.75 475 ASP A O 1
ATOM 1567 N N . TYR A 1 199 ? 6.562 57.368 25.387 1.00 15.59 476 TYR A N 1
ATOM 1568 C CA . TYR A 1 199 ? 7.349 58.237 24.553 1.00 15.96 476 TYR A CA 1
ATOM 1569 C C . TYR A 1 199 ? 8.267 59.157 25.338 1.00 17.06 476 TYR A C 1
ATOM 1570 O O . TYR A 1 199 ? 8.736 60.131 24.786 1.00 23.64 476 TYR A O 1
ATOM 1579 N N . GLY A 1 200 ? 8.536 58.886 26.606 1.00 14.42 477 GLY A N 1
ATOM 1580 C CA . GLY A 1 200 ? 9.531 59.609 27.368 1.00 15.83 477 GLY A CA 1
ATOM 1581 C C . GLY A 1 200 ? 9.016 60.914 27.986 1.00 14.25 477 GLY A C 1
ATOM 1582 O O . GLY A 1 200 ? 9.763 61.618 28.637 1.00 16.39 477 GLY A O 1
ATOM 1583 N N . ASN A 1 201 ? 7.714 61.205 27.834 1.00 12.07 478 ASN A N 1
ATOM 1584 C CA . ASN A 1 201 ? 7.179 62.445 28.419 1.00 13.56 478 ASN A CA 1
ATOM 1585 C C . ASN A 1 201 ? 7.053 62.253 29.951 1.00 11.01 478 ASN A C 1
ATOM 1586 O O . ASN A 1 201 ? 6.490 61.241 30.410 1.00 12.24 478 ASN A O 1
ATOM 1591 N N . ILE A 1 202 ? 7.555 63.218 30.701 1.00 10.58 479 ILE A N 1
ATOM 1592 C CA . ILE A 1 202 ? 7.428 63.184 32.168 1.00 10.49 479 ILE A CA 1
ATOM 1593 C C . ILE A 1 202 ? 5.988 63.460 32.537 1.00 10.17 479 ILE A C 1
ATOM 1594 O O . ILE A 1 202 ? 5.358 64.412 32.057 1.00 12.06 479 ILE A O 1
ATOM 1599 N N . LYS A 1 203 ? 5.493 62.636 33.453 1.00 9.20 480 LYS A N 1
ATOM 1600 C CA . LYS A 1 203 ? 4.120 62.747 33.968 1.00 10.40 480 LYS A CA 1
ATOM 1601 C C . LYS A 1 203 ? 4.169 62.965 35.473 1.00 10.05 480 LYS A C 1
ATOM 1602 O O . LYS A 1 203 ? 4.104 62.046 36.225 1.00 10.63 480 LYS A O 1
ATOM 1608 N N . LEU A 1 204 ? 4.319 64.248 35.903 1.00 10.20 481 LEU A N 1
ATOM 1609 C CA . LEU A 1 204 ? 4.434 64.531 37.308 1.00 9.67 481 LEU A CA 1
ATOM 1610 C C . LEU A 1 204 ? 3.104 64.197 38.031 1.00 9.38 481 LEU A C 1
ATOM 1611 O O . LEU A 1 204 ? 2.017 64.257 37.444 1.00 10.98 481 LEU A O 1
ATOM 1616 N N . GLY A 1 205 ? 3.280 63.903 39.259 1.00 9.91 482 GLY A N 1
ATOM 1617 C CA . GLY A 1 205 ? 2.165 63.678 40.167 1.00 10.29 482 GLY A CA 1
ATOM 1618 C C . GLY A 1 205 ? 1.747 62.227 40.356 1.00 10.19 482 GLY A C 1
ATOM 1619 O O . GLY A 1 205 ? 0.663 61.987 40.902 1.00 12.04 482 GLY A O 1
ATOM 1620 N N . ASN A 1 206 ? 2.552 61.287 39.876 1.00 10.43 483 ASN A N 1
ATOM 1621 C CA . ASN A 1 206 ? 2.285 59.873 39.946 1.00 9.69 483 ASN A CA 1
ATOM 1622 C C . ASN A 1 206 ? 3.392 59.119 40.705 1.00 10.68 483 ASN A C 1
ATOM 1623 O O . ASN A 1 206 ? 3.729 57.987 40.317 1.00 13.21 483 ASN A O 1
ATOM 1628 N N . GLY A 1 207 ? 3.956 59.717 41.720 1.00 9.58 484 GLY A N 1
ATOM 1629 C CA . GLY A 1 207 ? 5.064 59.178 42.487 1.00 10.12 484 GLY A CA 1
ATOM 1630 C C . GLY A 1 207 ? 6.386 59.865 42.085 1.00 7.68 484 GLY A C 1
ATOM 1631 O O . GLY A 1 207 ? 6.499 60.575 41.071 1.00 9.52 484 GLY A O 1
ATOM 1632 N N . SER A 1 208 ? 7.400 59.650 42.907 1.00 7.09 485 SER A N 1
ATOM 1633 C CA . SER A 1 208 ? 8.675 60.324 42.606 1.00 7.40 485 SER A CA 1
ATOM 1634 C C . SER A 1 208 ? 9.836 59.617 43.216 1.00 6.65 485 SER A C 1
ATOM 1635 O O . SER A 1 208 ? 9.677 58.715 44.053 1.00 7.60 485 SER A O 1
ATOM 1638 N N . THR A 1 209 ? 11.023 60.055 42.793 1.00 6.58 486 THR A N 1
ATOM 1639 C CA . THR A 1 209 ? 12.279 59.778 43.460 1.00 6.57 486 THR A CA 1
ATOM 1640 C C . THR A 1 209 ? 13.117 61.071 43.300 1.00 6.73 486 THR A C 1
ATOM 1641 O O . THR A 1 209 ? 12.683 61.994 42.605 1.00 7.79 486 THR A O 1
ATOM 1645 N N . ILE A 1 210 ? 14.265 61.111 43.944 1.00 6.62 487 ILE A N 1
ATOM 1646 C CA . ILE A 1 210 ? 15.192 62.234 43.738 1.00 7.50 487 ILE A CA 1
ATOM 1647 C C . ILE A 1 210 ? 16.297 61.737 42.796 1.00 7.55 487 ILE A C 1
ATOM 1648 O O . ILE A 1 210 ? 16.973 60.759 43.068 1.00 8.10 487 ILE A O 1
ATOM 1653 N N . ILE A 1 211 ? 16.465 62.459 41.694 1.00 7.46 488 ILE A N 1
ATOM 1654 C CA . ILE A 1 211 ? 17.533 62.183 40.739 1.00 6.93 488 ILE A CA 1
ATOM 1655 C C . ILE A 1 211 ? 18.379 63.462 40.604 1.00 7.89 488 ILE A C 1
ATOM 1656 O O . ILE A 1 211 ? 17.895 64.521 40.261 1.00 9.13 488 ILE A O 1
ATOM 1661 N N . ASP A 1 212 ? 19.630 63.323 41.041 1.00 7.44 489 ASP A N 1
ATOM 1662 C CA . ASP A 1 212 ? 20.572 64.475 41.064 1.00 8.36 489 ASP A CA 1
ATOM 1663 C C . ASP A 1 212 ? 21.974 63.915 41.075 1.00 7.88 489 ASP A C 1
ATOM 1664 O O . ASP A 1 212 ? 22.238 62.752 40.831 1.00 7.96 489 ASP A O 1
ATOM 1669 N N . GLN A 1 213 ? 22.923 64.848 41.353 1.00 7.70 490 GLN A N 1
ATOM 1670 C CA . GLN A 1 213 ? 24.354 64.461 41.309 1.00 8.27 490 GLN A CA 1
ATOM 1671 C C . GLN A 1 213 ? 24.733 63.434 42.323 1.00 8.45 490 GLN A C 1
ATOM 1672 O O . GLN A 1 213 ? 25.801 62.869 42.204 1.00 11.79 490 GLN A O 1
ATOM 1678 N N . ASN A 1 214 ? 23.922 63.199 43.361 1.00 8.59 491 ASN A N 1
ATOM 1679 C CA . ASN A 1 214 ? 24.254 62.172 44.327 1.00 8.85 491 ASN A CA 1
ATOM 1680 C C . ASN A 1 214 ? 23.613 60.836 44.089 1.00 8.21 491 ASN A C 1
ATOM 1681 O O . ASN A 1 214 ? 23.870 59.866 44.793 1.00 10.08 491 ASN A O 1
ATOM 1686 N N . THR A 1 215 ? 22.796 60.751 43.041 1.00 7.54 492 THR A N 1
ATOM 1687 C CA . THR A 1 215 ? 22.271 59.423 42.622 1.00 7.61 492 THR A CA 1
ATOM 1688 C C . THR A 1 215 ? 23.458 58.577 42.144 1.00 8.32 492 THR A C 1
ATOM 1689 O O . THR A 1 215 ? 24.335 59.101 41.442 1.00 9.66 492 THR A O 1
ATOM 1693 N N . GLU A 1 216 ? 23.492 57.322 42.507 1.00 7.99 493 GLU A N 1
ATOM 1694 C CA . GLU A 1 216 ? 24.578 56.444 42.043 1.00 8.53 493 GLU A CA 1
ATOM 1695 C C . GLU A 1 216 ? 24.142 55.896 40.676 1.00 9.55 493 GLU A C 1
ATOM 1696 O O . GLU A 1 216 ? 23.094 55.266 40.546 1.00 10.06 493 GLU A O 1
ATOM 1702 N N . ILE A 1 217 ? 24.983 56.109 39.690 1.00 9.37 494 ILE A N 1
ATOM 1703 C CA . ILE A 1 217 ? 24.746 55.628 38.322 1.00 10.20 494 ILE A CA 1
ATOM 1704 C C . ILE A 1 217 ? 25.941 54.829 37.832 1.00 11.41 494 ILE A C 1
ATOM 1705 O O . ILE A 1 217 ? 27.038 55.403 37.744 1.00 14.34 494 ILE A O 1
ATOM 1710 N N . LYS A 1 218 ? 25.745 53.544 37.572 1.00 8.40 495 LYS A N 1
ATOM 1711 C CA . LYS A 1 218 ? 26.796 52.707 37.016 1.00 9.21 495 LYS A CA 1
ATOM 1712 C C . LYS A 1 218 ? 26.324 52.233 35.667 1.00 8.86 495 LYS A C 1
ATOM 1713 O O . LYS A 1 218 ? 25.137 51.946 35.458 1.00 8.92 495 LYS A O 1
ATOM 1719 N N . VAL A 1 219 ? 27.239 52.074 34.724 1.00 8.75 496 VAL A N 1
ATOM 1720 C CA . VAL A 1 219 ? 26.923 51.735 33.382 1.00 8.51 496 VAL A CA 1
ATOM 1721 C C . VAL A 1 219 ? 27.843 50.578 32.930 1.00 8.65 496 VAL A C 1
ATOM 1722 O O . VAL A 1 219 ? 29.083 50.655 33.132 1.00 9.94 496 VAL A O 1
ATOM 1726 N N . TYR A 1 220 ? 27.226 49.575 32.264 1.00 8.86 497 TYR A N 1
ATOM 1727 C CA . TYR A 1 220 ? 27.959 48.375 31.849 1.00 8.66 497 TYR A CA 1
ATOM 1728 C C . TYR A 1 220 ? 27.683 48.173 30.369 1.00 9.07 497 TYR A C 1
ATOM 1729 O O . TYR A 1 220 ? 26.554 48.311 29.914 1.00 10.95 497 TYR A O 1
ATOM 1738 N N . LYS A 1 221 ? 28.723 47.761 29.601 1.00 9.74 498 LYS A N 1
ATOM 1739 C CA . LYS A 1 221 ? 28.554 47.439 28.180 1.00 10.08 498 LYS A CA 1
ATOM 1740 C C . LYS A 1 221 ? 28.411 45.911 28.013 1.00 10.40 498 LYS A C 1
ATOM 1741 O O . LYS A 1 221 ? 29.085 45.134 28.659 1.00 12.14 498 LYS A O 1
ATOM 1747 N N . VAL A 1 222 ? 27.506 45.593 27.073 1.00 9.45 499 VAL A N 1
ATOM 1748 C CA . VAL A 1 222 ? 27.138 44.198 26.779 1.00 9.14 499 VAL A CA 1
ATOM 1749 C C . VAL A 1 222 ? 27.708 43.845 25.423 1.00 9.78 499 VAL A C 1
ATOM 1750 O O . VAL A 1 222 ? 27.532 44.620 24.453 1.00 11.04 499 VAL A O 1
ATOM 1754 N N . ASN A 1 223 ? 28.365 42.711 25.321 1.00 10.27 500 ASN A N 1
ATOM 1755 C CA . ASN A 1 223 ? 28.991 42.324 24.019 1.00 11.90 500 ASN A CA 1
ATOM 1756 C C . ASN A 1 223 ? 27.957 41.816 23.084 1.00 10.92 500 ASN A C 1
ATOM 1757 O O . ASN A 1 223 ? 26.904 41.301 23.514 1.00 10.79 500 ASN A O 1
ATOM 1762 N N . SER A 1 224 ? 28.262 41.781 21.801 1.00 12.36 501 SER A N 1
ATOM 1763 C CA . SER A 1 224 ? 27.358 41.279 20.754 1.00 12.59 501 SER A CA 1
ATOM 1764 C C . SER A 1 224 ? 26.926 39.837 21.068 1.00 12.56 501 SER A C 1
ATOM 1765 O O . SER A 1 224 ? 25.799 39.429 20.780 1.00 13.65 501 SER A O 1
ATOM 1768 N N . ASP A 1 225 ? 27.887 39.024 21.588 1.00 11.41 502 ASP A N 1
ATOM 1769 C CA . ASP A 1 225 ? 27.614 37.654 21.838 1.00 12.65 502 ASP A CA 1
ATOM 1770 C C . ASP A 1 225 ? 27.040 37.363 23.202 1.00 12.20 502 ASP A C 1
ATOM 1771 O O . ASP A 1 225 ? 26.927 36.197 23.627 1.00 14.42 502 ASP A O 1
ATOM 1776 N N . GLN A 1 226 ? 26.602 38.387 23.951 1.00 12.18 503 GLN A N 1
ATOM 1777 C CA . GLN A 1 226 ? 25.928 38.206 25.220 1.00 11.59 503 GLN A CA 1
ATOM 1778 C C . GLN A 1 226 ? 24.472 38.502 25.148 1.00 11.39 503 GLN A C 1
ATOM 1779 O O . GLN A 1 226 ? 24.049 39.559 24.619 1.00 13.57 503 GLN A O 1
ATOM 1785 N N . GLN A 1 227 ? 23.644 37.597 25.634 1.00 12.72 504 GLN A N 1
ATOM 1786 C CA . GLN A 1 227 ? 22.213 37.847 25.711 1.00 12.22 504 GLN A CA 1
ATOM 1787 C C . GLN A 1 227 ? 21.866 38.178 27.182 1.00 11.91 504 GLN A C 1
ATOM 1788 O O . GLN A 1 227 ? 22.304 37.540 28.074 1.00 13.83 504 GLN A O 1
ATOM 1794 N N . LEU A 1 228 ? 21.030 39.187 27.374 1.00 10.33 505 LEU A N 1
ATOM 1795 C CA . LEU A 1 228 ? 20.603 39.634 28.669 1.00 9.43 505 LEU A CA 1
ATOM 1796 C C . LEU A 1 228 ? 19.455 38.790 29.154 1.00 9.85 505 LEU A C 1
ATOM 1797 O O . LEU A 1 228 ? 18.572 38.448 28.382 1.00 10.86 505 LEU A O 1
ATOM 1802 N N . PRO A 1 229 ? 19.371 38.587 30.492 1.00 9.54 506 PRO A N 1
ATOM 1803 C CA . PRO A 1 229 ? 18.205 37.844 31.011 1.00 9.40 506 PRO A CA 1
ATOM 1804 C C . PRO A 1 229 ? 16.905 38.569 30.710 1.00 8.75 506 PRO A C 1
ATOM 1805 O O . PRO A 1 229 ? 16.806 39.806 30.909 1.00 8.86 506 PRO A O 1
ATOM 1809 N N . GLN A 1 230 ? 15.900 37.831 30.301 1.00 8.58 507 GLN A N 1
ATOM 1810 C CA . GLN A 1 230 ? 14.644 38.465 30.006 1.00 8.65 507 GLN A CA 1
ATOM 1811 C C . GLN A 1 230 ? 13.947 39.005 31.268 1.00 8.06 507 GLN A C 1
ATOM 1812 O O . GLN A 1 230 ? 13.067 39.849 31.192 1.00 9.11 507 GLN A O 1
ATOM 1818 N N . SER A 1 231 ? 14.350 38.484 32.431 1.00 7.71 508 SER A N 1
ATOM 1819 C CA . SER A 1 231 ? 13.801 38.937 33.688 1.00 7.49 508 SER A CA 1
ATOM 1820 C C . SER A 1 231 ? 14.096 40.399 33.964 1.00 7.90 508 SER A C 1
ATOM 1821 O O . SER A 1 231 ? 13.492 41.007 34.861 1.00 7.74 508 SER A O 1
ATOM 1824 N N . ASN A 1 232 ? 15.093 40.983 33.274 1.00 7.07 509 ASN A N 1
ATOM 1825 C CA . ASN A 1 232 ? 15.560 42.372 33.454 1.00 6.87 509 ASN A CA 1
ATOM 1826 C C . ASN A 1 232 ? 16.351 42.558 34.704 1.00 7.98 509 ASN A C 1
ATOM 1827 O O . ASN A 1 232 ? 16.659 43.700 35.074 1.00 9.61 509 ASN A O 1
ATOM 1832 N N . ARG A 1 233 ? 16.770 41.447 35.365 1.00 7.42 510 ARG A N 1
ATOM 1833 C CA . ARG A 1 233 ? 17.498 41.624 36.614 1.00 7.65 510 ARG A CA 1
ATOM 1834 C C . ARG A 1 233 ? 18.821 40.904 36.554 1.00 8.08 510 ARG A C 1
ATOM 1835 O O . ARG A 1 233 ? 18.885 39.678 36.357 1.00 9.82 510 ARG A O 1
ATOM 1843 N N . ILE A 1 234 ? 19.876 41.652 36.732 1.00 7.86 511 ILE A N 1
ATOM 1844 C CA . ILE A 1 234 ? 21.257 41.130 36.718 1.00 8.54 511 ILE A CA 1
ATOM 1845 C C . ILE A 1 234 ? 21.659 40.914 38.185 1.00 9.05 511 ILE A C 1
ATOM 1846 O O . ILE A 1 234 ? 21.461 41.784 39.009 1.00 10.47 511 ILE A O 1
ATOM 1851 N N . TYR A 1 235 ? 22.126 39.710 38.454 1.00 9.96 512 TYR A N 1
ATOM 1852 C CA . TYR A 1 235 ? 22.668 39.325 39.728 1.00 11.23 512 TYR A CA 1
ATOM 1853 C C . TYR A 1 235 ? 24.134 39.341 39.792 1.00 13.83 512 TYR A C 1
ATOM 1854 O O . TYR A 1 235 ? 24.712 39.456 40.932 1.00 19.62 512 TYR A O 1
ATOM 1863 N N . ASP A 1 236 ? 24.831 39.245 38.679 1.00 14.67 513 ASP A N 1
ATOM 1864 C CA . ASP A 1 236 ? 26.273 39.172 38.637 1.00 13.78 513 ASP A CA 1
ATOM 1865 C C . ASP A 1 236 ? 26.798 40.155 37.576 1.00 12.54 513 ASP A C 1
ATOM 1866 O O . ASP A 1 236 ? 26.854 39.831 36.414 1.00 14.40 513 ASP A O 1
ATOM 1871 N N . PHE A 1 237 ? 27.133 41.379 37.985 1.00 11.48 514 PHE A N 1
ATOM 1872 C CA . PHE A 1 237 ? 27.626 42.412 37.067 1.00 11.59 514 PHE A CA 1
ATOM 1873 C C . PHE A 1 237 ? 29.043 42.142 36.591 1.00 13.42 514 PHE A C 1
ATOM 1874 O O . PHE A 1 237 ? 29.420 42.755 35.597 1.00 12.75 514 PHE A O 1
ATOM 1882 N N . SER A 1 238 ? 29.767 41.193 37.231 1.00 11.91 515 SER A N 1
ATOM 1883 C CA . SER A 1 238 ? 31.156 40.936 36.870 1.00 12.49 515 SER A CA 1
ATOM 1884 C C . SER A 1 238 ? 31.289 40.389 35.509 1.00 14.08 515 SER A C 1
ATOM 1885 O O . SER A 1 238 ? 32.361 40.378 34.931 1.00 17.51 515 SER A O 1
ATOM 1888 N N . GLN A 1 239 ? 30.233 39.887 34.931 1.00 12.97 516 GLN A N 1
ATOM 1889 C CA . GLN A 1 239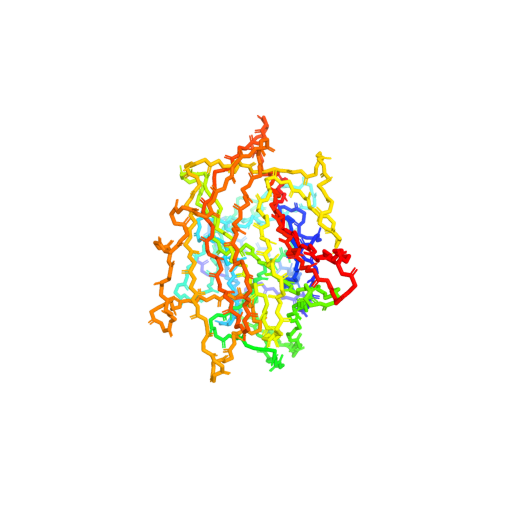 ? 30.313 39.360 33.575 1.00 16.17 516 GLN A CA 1
ATOM 1890 C C . GLN A 1 239 ? 30.180 40.391 32.462 1.00 14.16 516 GLN A C 1
ATOM 1891 O O . GLN A 1 239 ? 30.346 40.061 31.283 1.00 15.74 516 GLN A O 1
ATOM 1897 N N . TYR A 1 240 ? 29.861 41.635 32.861 1.00 13.07 517 TYR A N 1
ATOM 1898 C CA . TYR A 1 240 ? 29.802 42.714 31.918 1.00 11.55 517 TYR A CA 1
ATOM 1899 C C . TYR A 1 240 ? 30.899 43.730 32.089 1.00 12.11 517 TYR A C 1
ATOM 1900 O O . TYR A 1 240 ? 31.516 43.781 33.145 1.00 16.86 517 TYR A O 1
ATOM 1909 N N . GLU A 1 241 ? 31.120 44.569 31.098 1.00 12.55 518 GLU A N 1
ATOM 1910 C CA . GLU A 1 241 ? 32.255 45.511 31.148 1.00 13.71 518 GLU A CA 1
ATOM 1911 C C . GLU A 1 241 ? 31.784 46.823 31.804 1.00 11.47 518 GLU A C 1
ATOM 1912 O O . GLU A 1 241 ? 30.901 47.483 31.320 1.00 12.01 518 GLU A O 1
ATOM 1918 N N . ASP A 1 242 ? 32.344 47.116 32.975 1.00 12.22 519 ASP A N 1
ATOM 1919 C CA . ASP A 1 242 ? 31.978 48.356 33.696 1.00 12.42 519 ASP A CA 1
ATOM 1920 C C . ASP A 1 242 ? 32.558 49.531 32.968 1.00 12.89 519 ASP A C 1
ATOM 1921 O O . ASP A 1 242 ? 33.820 49.615 32.834 1.00 17.14 519 ASP A O 1
ATOM 1926 N N . VAL A 1 243 ? 31.761 50.400 32.339 1.00 12.25 520 VAL A N 1
ATOM 1927 C CA . VAL A 1 243 ? 32.222 51.552 31.612 1.00 10.79 520 VAL A CA 1
ATOM 1928 C C . VAL A 1 243 ? 31.753 52.861 32.288 1.00 12.30 520 VAL A C 1
ATOM 1929 O O . VAL A 1 243 ? 31.794 53.913 31.672 1.00 13.35 520 VAL A O 1
ATOM 1933 N N . THR A 1 244 ? 31.522 52.785 33.577 1.00 11.84 521 THR A N 1
ATOM 1934 C CA . THR A 1 244 ? 30.945 53.897 34.365 1.00 12.03 521 THR A CA 1
ATOM 1935 C C . THR A 1 244 ? 31.802 55.179 34.144 1.00 13.03 521 THR A C 1
ATOM 1936 O O . THR A 1 244 ? 31.263 56.281 33.888 1.00 13.47 521 THR A O 1
ATOM 1940 N N . SER A 1 245 ? 33.118 55.060 34.252 1.00 14.94 522 SER A N 1
ATOM 1941 C CA . SER A 1 245 ? 33.976 56.241 34.210 1.00 16.80 522 SER A CA 1
ATOM 1942 C C . SER A 1 245 ? 33.957 56.916 32.843 1.00 16.67 522 SER A C 1
ATOM 1943 O O . SER A 1 245 ? 34.257 58.112 32.740 1.00 16.22 522 SER A O 1
ATOM 1946 N N . GLN A 1 246 ? 33.547 56.191 31.794 1.00 13.88 523 GLN A N 1
ATOM 1947 C CA . GLN A 1 246 ? 33.414 56.825 30.508 1.00 14.11 523 GLN A CA 1
ATOM 1948 C C . GLN A 1 246 ? 32.314 57.876 30.479 1.00 15.18 523 GLN A C 1
ATOM 1949 O O . GLN A 1 246 ? 32.260 58.689 29.562 1.00 18.45 523 GLN A O 1
ATOM 1955 N N . PHE A 1 247 ? 31.413 57.801 31.453 1.00 13.50 524 PHE A N 1
ATOM 1956 C CA . PHE A 1 247 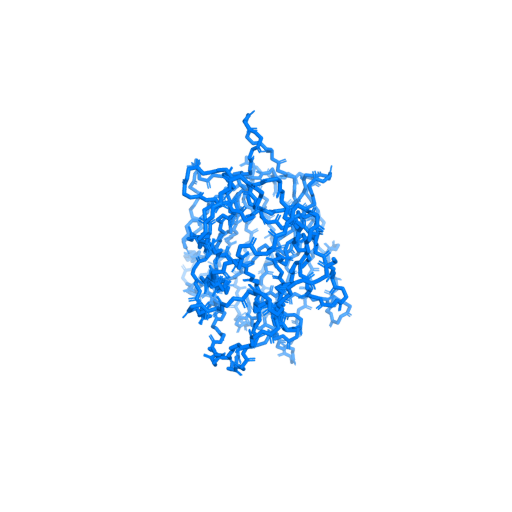? 30.307 58.762 31.536 1.00 13.23 524 PHE A CA 1
ATOM 1957 C C . PHE A 1 247 ? 30.598 59.961 32.450 1.00 13.11 524 PHE A C 1
ATOM 1958 O O . PHE A 1 247 ? 29.767 60.826 32.644 1.00 13.00 524 PHE A O 1
ATOM 1966 N N . ASP A 1 248 ? 31.818 60.003 33.040 1.00 14.00 525 ASP A N 1
ATOM 1967 C CA . ASP A 1 248 ? 32.132 61.127 33.916 1.00 14.16 525 ASP A CA 1
ATOM 1968 C C . ASP A 1 248 ? 31.918 62.520 33.334 1.00 14.08 525 ASP A C 1
ATOM 1969 O O . ASP A 1 248 ? 31.426 63.452 34.015 1.00 14.34 525 ASP A O 1
ATOM 1974 N N . ASN A 1 249 ? 32.166 62.637 32.085 1.00 14.13 526 ASN A N 1
ATOM 1975 C CA . ASN A 1 249 ? 31.976 63.883 31.353 1.00 15.92 526 ASN A CA 1
ATOM 1976 C C . ASN A 1 249 ? 30.832 63.835 30.378 1.00 13.37 526 ASN A C 1
ATOM 1977 O O . ASN A 1 249 ? 30.775 64.579 29.362 1.00 17.55 526 ASN A O 1
ATOM 1982 N N . LYS A 1 250 ? 29.874 62.896 30.622 1.00 13.15 527 LYS A N 1
ATOM 1983 C CA . LYS A 1 250 ? 28.751 62.650 29.738 1.00 13.73 527 LYS A CA 1
ATOM 1984 C C . LYS A 1 250 ? 27.404 62.743 30.448 1.00 12.41 527 LYS A C 1
ATOM 1985 O O . LYS A 1 250 ? 26.400 62.232 29.918 1.00 13.82 527 LYS A O 1
ATOM 1991 N N . LYS A 1 251 ? 27.376 63.337 31.601 1.00 12.66 528 LYS A N 1
ATOM 1992 C CA . LYS A 1 251 ? 26.136 63.403 32.456 1.00 13.16 528 LYS A CA 1
ATOM 1993 C C . LYS A 1 251 ? 25.733 64.827 32.650 1.00 16.29 528 LYS A C 1
ATOM 1994 O O . LYS A 1 251 ? 26.606 65.717 32.827 1.00 21.43 528 LYS A O 1
ATOM 2000 N N . SER A 1 252 ? 24.477 65.122 32.624 1.00 12.68 529 SER A N 1
ATOM 2001 C CA . SER A 1 252 ? 24.016 66.446 32.982 1.00 14.92 529 SER A CA 1
ATOM 2002 C C . SER A 1 252 ? 22.715 66.279 33.768 1.00 11.52 529 SER A C 1
ATOM 2003 O O . SER A 1 252 ? 22.067 65.235 33.674 1.00 11.63 529 SER A O 1
ATOM 2006 N N . PHE A 1 253 ? 22.358 67.266 34.555 1.00 11.22 530 PHE A N 1
ATOM 2007 C CA . PHE A 1 253 ? 21.265 67.231 35.507 1.00 10.78 530 PHE A CA 1
ATOM 2008 C C . PHE A 1 253 ? 20.427 68.470 35.435 1.00 12.63 530 PHE A C 1
ATOM 2009 O O . PHE A 1 253 ? 20.973 69.600 35.454 1.00 14.98 530 PHE A O 1
ATOM 2017 N N . SER A 1 254 ? 19.136 68.362 35.362 1.00 10.98 531 SER A N 1
ATOM 2018 C CA . SER A 1 254 ? 18.261 69.492 35.390 1.00 12.44 531 SER A CA 1
ATOM 2019 C C . SER A 1 254 ? 16.895 69.043 35.886 1.00 11.34 531 SER A C 1
ATOM 2020 O O . SER A 1 254 ? 16.318 68.071 35.409 1.00 11.17 531 SER A O 1
ATOM 2023 N N . ASN A 1 255 ? 16.357 69.726 36.900 1.00 10.52 532 ASN A N 1
ATOM 2024 C CA . ASN A 1 255 ? 14.999 69.540 37.370 1.00 10.67 532 ASN A CA 1
ATOM 2025 C C . ASN A 1 255 ? 14.602 68.049 37.517 1.00 8.36 532 ASN A C 1
ATOM 2026 O O . ASN A 1 255 ? 13.629 67.582 36.953 1.00 9.20 532 ASN A O 1
ATOM 2031 N N . ASN A 1 256 ? 15.391 67.383 38.340 1.00 8.09 533 ASN A N 1
ATOM 2032 C CA . ASN A 1 256 ? 15.106 65.989 38.750 1.00 7.86 533 ASN A CA 1
ATOM 2033 C C . ASN A 1 256 ? 15.182 64.999 37.581 1.00 7.35 533 ASN A C 1
ATOM 2034 O O . ASN A 1 256 ? 14.514 63.947 37.635 1.00 7.89 533 ASN A O 1
ATOM 2039 N N . VAL A 1 257 ? 16.007 65.296 36.599 1.00 7.71 534 VAL A N 1
ATOM 2040 C CA . VAL A 1 257 ? 16.336 64.447 35.456 1.00 7.84 534 VAL A CA 1
ATOM 2041 C C . VAL A 1 257 ? 17.816 64.363 35.293 1.00 8.12 534 VAL A C 1
ATOM 2042 O O . VAL A 1 257 ? 18.499 65.426 35.286 1.00 11.90 534 VAL A O 1
ATOM 2046 N N . ALA A 1 258 ? 18.374 63.198 35.078 1.00 7.78 535 ALA A N 1
ATOM 2047 C CA . ALA A 1 258 ? 19.746 63.000 34.654 1.00 8.47 535 ALA A CA 1
ATOM 2048 C C . ALA A 1 258 ? 19.743 62.604 33.188 1.00 8.66 535 ALA A C 1
ATOM 2049 O O . ALA A 1 258 ? 18.921 61.772 32.781 1.00 10.07 535 ALA A O 1
ATOM 2051 N N . THR A 1 259 ? 20.677 63.149 32.424 1.00 9.19 536 THR A N 1
ATOM 2052 C CA . THR A 1 259 ? 20.811 62.787 31.019 1.00 10.23 536 THR A CA 1
ATOM 2053 C C . THR A 1 259 ? 22.188 62.199 30.825 1.00 10.97 536 THR A C 1
ATOM 2054 O O . THR A 1 259 ? 23.189 62.875 31.179 1.00 12.64 536 THR A O 1
ATOM 2058 N N . LEU A 1 260 ? 22.299 61.045 30.212 1.00 10.23 537 LEU A N 1
ATOM 2059 C CA . LEU A 1 260 ? 23.547 60.426 29.845 1.00 10.70 537 LEU A CA 1
ATOM 2060 C C . LEU A 1 260 ? 23.684 60.438 28.337 1.00 10.76 537 LEU A C 1
ATOM 2061 O O . LEU A 1 260 ? 22.810 60.019 27.570 1.00 11.34 537 LEU A O 1
ATOM 2066 N N . ASP A 1 261 ? 24.835 60.976 27.904 1.00 11.71 538 ASP A N 1
ATOM 2067 C CA . ASP A 1 261 ? 25.133 61.063 26.464 1.00 12.48 538 ASP A CA 1
ATOM 2068 C C . ASP A 1 261 ? 25.902 59.862 25.970 1.00 13.18 538 ASP A C 1
ATOM 2069 O O . ASP A 1 261 ? 27.100 59.745 26.235 1.00 16.10 538 ASP A O 1
ATOM 2074 N N . PHE A 1 262 ? 25.142 58.867 25.449 1.00 12.83 539 PHE A N 1
ATOM 2075 C CA . PHE A 1 262 ? 25.762 57.635 24.960 1.00 13.89 539 PHE A CA 1
ATOM 2076 C C . PHE A 1 262 ? 26.411 57.820 23.593 1.00 15.04 539 PHE A C 1
ATOM 2077 O O . PHE A 1 262 ? 27.309 57.049 23.231 1.00 16.97 539 PHE A O 1
ATOM 2085 N N . GLY A 1 263 ? 25.933 58.786 22.794 1.00 16.75 540 GLY A N 1
ATOM 2086 C CA . GLY A 1 263 ? 26.438 58.987 21.489 1.00 17.06 540 GLY A CA 1
ATOM 2087 C C .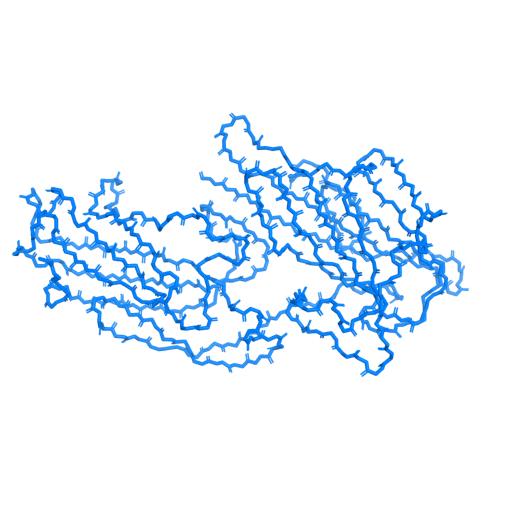 GLY A 1 263 ? 26.058 57.869 20.540 1.00 15.90 540 GLY A C 1
ATOM 2088 O O . GLY A 1 263 ? 25.039 57.187 20.695 1.00 15.72 540 GLY A O 1
ATOM 2089 N N . ASP A 1 264 ? 26.884 57.629 19.504 1.00 16.97 541 ASP A N 1
ATOM 2090 C CA . ASP A 1 264 ? 26.576 56.583 18.507 1.00 16.83 541 ASP A CA 1
ATOM 2091 C C . ASP A 1 264 ? 26.960 55.186 19.062 1.00 15.56 541 ASP A C 1
ATOM 2092 O O . ASP A 1 264 ? 28.094 55.003 19.380 1.00 19.42 541 ASP A O 1
ATOM 2097 N N . ILE A 1 265 ? 25.963 54.309 19.208 1.00 14.11 542 ILE A N 1
ATOM 2098 C CA . ILE A 1 265 ? 26.189 53.016 19.804 1.00 16.74 542 ILE A CA 1
ATOM 2099 C C . ILE A 1 265 ? 25.706 51.939 18.855 1.00 15.21 542 ILE A C 1
ATOM 2100 O O . ILE A 1 265 ? 24.857 52.166 18.041 1.00 16.91 542 ILE A O 1
ATOM 2105 N N . ASN A 1 266 ? 26.203 50.742 19.048 1.00 15.65 543 ASN A N 1
ATOM 2106 C CA . ASN A 1 266 ? 25.734 49.562 18.330 1.00 16.56 543 ASN A CA 1
ATOM 2107 C C . ASN A 1 266 ? 25.615 48.336 19.272 1.00 17.52 543 ASN A C 1
ATOM 2108 O O . ASN A 1 266 ? 25.668 47.194 18.840 1.00 18.36 543 ASN A O 1
ATOM 2113 N N . SER A 1 267 ? 25.526 48.599 20.580 1.00 14.16 544 SER A N 1
ATOM 2114 C CA . SER A 1 267 ? 25.567 47.590 21.636 1.00 13.14 544 SER A CA 1
ATOM 2115 C C . SER A 1 267 ? 24.508 47.880 22.671 1.00 10.47 544 SER A C 1
ATOM 2116 O O . SER A 1 267 ? 24.084 49.041 22.821 1.00 11.62 544 SER A O 1
ATOM 2119 N N . ALA A 1 268 ? 24.096 46.845 23.385 1.00 9.68 545 ALA A N 1
ATOM 2120 C CA . ALA A 1 268 ? 23.304 47.033 24.578 1.00 9.67 545 ALA A CA 1
ATOM 2121 C C . ALA A 1 268 ? 24.175 47.495 25.770 1.00 9.10 545 ALA A C 1
ATOM 2122 O O . ALA A 1 268 ? 25.371 47.188 25.828 1.00 9.72 545 ALA A O 1
ATOM 2124 N N . TYR A 1 269 ? 23.529 48.233 26.683 1.00 8.38 546 TYR A N 1
ATOM 2125 C CA . TYR A 1 269 ? 24.145 48.614 27.941 1.00 8.49 546 TYR A CA 1
ATOM 2126 C C . TYR A 1 269 ? 23.194 48.369 29.066 1.00 7.42 546 TYR A C 1
ATOM 2127 O O . TYR A 1 269 ? 21.962 48.331 28.843 1.00 9.06 546 TYR A O 1
ATOM 2136 N N . ILE A 1 270 ? 23.710 48.230 30.240 1.00 7.34 547 ILE A N 1
ATOM 2137 C CA . ILE A 1 270 ? 22.927 48.120 31.461 1.00 7.35 547 ILE A CA 1
ATOM 2138 C C . ILE A 1 270 ? 23.256 49.322 32.321 1.00 7.19 547 ILE A C 1
ATOM 2139 O O . ILE A 1 270 ? 24.430 49.621 32.531 1.00 8.93 547 ILE A O 1
ATOM 2144 N N . ILE A 1 271 ? 22.237 50.012 32.790 1.00 7.05 548 ILE A N 1
ATOM 2145 C CA . ILE A 1 271 ? 22.444 51.076 33.794 1.00 7.19 548 ILE A CA 1
ATOM 2146 C C . ILE A 1 271 ? 21.884 50.575 35.115 1.00 6.76 548 ILE A C 1
ATOM 2147 O O . ILE A 1 271 ? 20.726 50.113 35.166 1.00 7.61 548 ILE A O 1
ATOM 2152 N N . LYS A 1 272 ? 22.672 50.667 36.190 1.00 6.77 549 LYS A N 1
ATOM 2153 C CA . LYS A 1 272 ? 22.203 50.403 37.501 1.00 8.15 549 LYS A CA 1
ATOM 2154 C C . LYS A 1 272 ? 22.135 51.706 38.306 1.00 7.25 549 LYS A C 1
ATOM 2155 O O . LYS A 1 272 ? 23.164 52.397 38.402 1.00 8.36 549 LYS A O 1
ATOM 2161 N N . VAL A 1 273 ? 20.964 52.082 38.732 1.00 7.49 550 VAL A N 1
ATOM 2162 C CA . VAL A 1 273 ? 20.703 53.355 39.400 1.00 6.82 550 VAL A CA 1
ATOM 2163 C C . VAL A 1 273 ? 20.283 53.106 40.827 1.00 7.04 550 VAL A C 1
ATOM 2164 O O . VAL A 1 273 ? 19.419 52.283 41.056 1.00 8.09 550 VAL A O 1
ATOM 2168 N N . VAL A 1 274 ? 20.902 53.817 41.765 1.00 7.19 551 VAL A N 1
ATOM 2169 C CA . VAL A 1 274 ? 20.466 53.807 43.171 1.00 8.16 551 VAL A CA 1
ATOM 2170 C C . VAL A 1 274 ? 20.103 55.219 43.544 1.00 7.28 551 VAL A C 1
ATOM 2171 O O . VAL A 1 274 ? 20.991 56.115 43.524 1.00 8.72 551 VAL A O 1
ATOM 2175 N N . SER A 1 275 ? 18.853 55.498 43.827 1.00 7.31 552 SER A N 1
ATOM 2176 C CA . SER A 1 275 ? 18.305 56.790 44.093 1.00 7.95 552 SER A CA 1
ATOM 2177 C C . SER A 1 275 ? 17.595 56.879 45.413 1.00 8.42 552 SER A C 1
ATOM 2178 O O . SER A 1 275 ? 17.071 55.894 45.892 1.00 8.97 552 SER A O 1
ATOM 2181 N N . LYS A 1 276 ? 17.574 58.067 45.968 1.00 8.23 553 LYS A N 1
ATOM 2182 C CA . LYS A 1 276 ? 16.836 58.390 47.148 1.00 8.72 553 LYS A CA 1
ATOM 2183 C C . LYS A 1 276 ? 15.362 58.626 46.884 1.00 9.34 553 LYS A C 1
ATOM 2184 O O . LYS A 1 276 ? 14.987 59.120 45.852 1.00 10.17 553 LYS A O 1
ATOM 2190 N N . TYR A 1 277 ? 14.512 58.165 47.808 1.00 10.90 554 TYR A N 1
ATOM 2191 C CA . TYR A 1 277 ? 13.113 58.512 47.720 1.00 12.30 554 TYR A CA 1
ATOM 2192 C C . TYR A 1 277 ? 12.674 59.124 49.042 1.00 14.35 554 TYR A C 1
ATOM 2193 O O . TYR A 1 277 ? 13.410 59.087 50.039 1.00 13.86 554 TYR A O 1
ATOM 2202 N N . THR A 1 278 ? 11.436 59.633 49.036 1.00 14.60 555 THR A N 1
ATOM 2203 C CA . THR A 1 278 ? 10.872 60.347 50.169 1.00 19.06 555 THR A CA 1
ATOM 2204 C C . THR A 1 278 ? 9.563 59.704 50.543 1.00 14.05 555 THR A C 1
ATOM 2205 O O . THR A 1 278 ? 8.589 59.851 49.829 1.00 14.80 555 THR A O 1
ATOM 2209 N N . PRO A 1 279 ? 9.464 59.108 51.731 1.00 15.00 556 PRO A N 1
ATOM 2210 C CA . PRO A 1 279 ? 8.174 58.579 52.147 1.00 15.09 556 PRO A CA 1
ATOM 2211 C C . PRO A 1 279 ? 7.108 59.660 52.201 1.00 15.14 556 PRO A C 1
ATOM 2212 O O . PRO A 1 279 ? 7.449 60.822 52.419 1.00 17.56 556 PRO A O 1
ATOM 2216 N N . THR A 1 280 ? 5.855 59.289 52.036 1.00 15.16 557 THR A N 1
ATOM 2217 C CA . THR A 1 280 ? 4.746 60.253 52.160 1.00 16.09 557 THR A CA 1
ATOM 2218 C C . THR A 1 280 ? 4.593 60.709 53.622 1.00 17.03 557 THR A C 1
ATOM 2219 O O . THR A 1 280 ? 5.195 60.138 54.545 1.00 20.26 557 THR A O 1
ATOM 2223 N N . SER A 1 281 ? 3.775 61.735 53.834 1.00 19.44 558 SER A N 1
ATOM 2224 C CA . SER A 1 281 ? 3.565 62.254 55.220 1.00 23.47 558 SER A CA 1
ATOM 2225 C C . SER A 1 281 ? 2.957 61.216 56.155 1.00 28.37 558 SER A C 1
ATOM 2226 O O . SER A 1 281 ? 3.240 61.255 57.355 1.00 41.27 558 SER A O 1
ATOM 2229 N N . ASP A 1 282 ? 2.229 60.243 55.629 1.00 26.14 559 ASP A N 1
ATOM 2230 C CA . ASP A 1 282 ? 1.646 59.246 56.496 1.00 34.55 559 ASP A CA 1
ATOM 2231 C C . ASP A 1 282 ? 2.293 57.904 56.416 1.00 33.42 559 ASP A C 1
ATOM 2232 O O . ASP A 1 282 ? 1.688 56.893 56.691 1.00 33.51 559 ASP A O 1
ATOM 2237 N N . GLY A 1 283 ? 3.565 57.937 56.104 1.00 22.34 560 GLY A N 1
ATOM 2238 C CA . GLY A 1 283 ? 4.417 56.761 56.297 1.00 24.98 560 GLY A CA 1
ATOM 2239 C C . GLY A 1 283 ? 4.172 55.685 55.243 1.00 25.22 560 GLY A C 1
ATOM 2240 O O . GLY A 1 283 ? 4.161 54.491 55.588 1.00 31.17 560 GLY A O 1
ATOM 2241 N N . GLU A 1 284 ? 3.976 56.082 53.984 1.00 16.49 561 GLU A N 1
ATOM 2242 C CA . GLU A 1 284 ? 3.826 55.133 52.909 1.00 15.56 561 GLU A CA 1
ATOM 2243 C C . GLU A 1 284 ? 4.848 55.422 51.819 1.00 12.61 561 GLU A C 1
ATOM 2244 O O . GLU A 1 284 ? 5.532 56.475 51.817 1.00 13.57 561 GLU A O 1
ATOM 2250 N N . LEU A 1 285 ? 4.986 54.518 50.876 1.00 13.93 562 LEU A N 1
ATOM 2251 C CA . LEU A 1 285 ? 5.827 54.703 49.684 1.00 11.80 562 LEU A CA 1
ATOM 2252 C C . LEU A 1 285 ? 4.971 55.190 48.554 1.00 11.05 562 LEU A C 1
ATOM 2253 O O . LEU A 1 285 ? 3.871 54.652 48.333 1.00 12.02 562 LEU A O 1
ATOM 2258 N N . ASP A 1 286 ? 5.482 56.171 47.834 1.00 10.64 563 ASP A N 1
ATOM 2259 C CA . ASP A 1 286 ? 4.838 56.618 46.599 1.00 9.77 563 ASP A CA 1
ATOM 2260 C C . ASP A 1 286 ? 5.998 56.840 45.609 1.00 8.40 563 ASP A C 1
ATOM 2261 O O . ASP A 1 286 ? 6.341 58.011 45.241 1.00 9.18 563 ASP A O 1
ATOM 2266 N N . ILE A 1 287 ? 6.678 55.769 45.208 1.00 8.92 564 ILE A N 1
ATOM 2267 C CA . ILE A 1 287 ? 7.914 55.799 44.447 1.00 8.84 564 ILE A CA 1
ATOM 2268 C C . ILE A 1 287 ? 7.579 55.635 42.974 1.00 8.73 564 ILE A C 1
ATOM 2269 O O . ILE A 1 287 ? 6.857 54.668 42.604 1.00 9.85 564 ILE A O 1
ATOM 2274 N N . ALA A 1 288 ? 8.130 56.474 42.084 1.00 8.32 565 ALA A N 1
ATOM 2275 C CA . ALA A 1 288 ? 8.071 56.248 40.671 1.00 7.69 565 ALA A CA 1
ATOM 2276 C C . ALA A 1 288 ? 9.302 56.804 40.042 1.00 6.80 565 ALA A C 1
ATOM 2277 O O . ALA A 1 288 ? 9.788 57.882 40.454 1.00 7.85 565 ALA A O 1
ATOM 2279 N N . GLN A 1 289 ? 9.901 56.112 39.085 1.00 6.15 566 GLN A N 1
ATOM 2280 C CA . GLN A 1 289 ? 11.104 56.557 38.375 1.00 5.54 566 GLN A CA 1
ATOM 2281 C C . GLN A 1 289 ? 11.018 56.018 36.963 1.00 6.13 566 GLN A C 1
ATOM 2282 O O . GLN A 1 289 ? 10.637 54.842 36.771 1.00 7.72 566 GLN A O 1
ATOM 2288 N N . GLY A 1 290 ? 11.403 56.850 36.008 1.00 6.26 567 GLY A N 1
ATOM 2289 C CA . GLY A 1 290 ? 11.269 56.503 34.663 1.00 8.12 567 GLY A CA 1
ATOM 2290 C C . GLY A 1 290 ? 12.556 56.759 33.888 1.00 6.83 567 GLY A C 1
ATOM 2291 O O . GLY A 1 290 ? 13.486 57.431 34.385 1.00 8.05 567 GLY A O 1
ATOM 2292 N N . THR A 1 291 ? 12.597 56.278 32.679 1.00 7.20 568 THR A N 1
ATOM 2293 C CA . THR A 1 291 ? 13.760 56.377 31.819 1.00 8.00 568 THR A CA 1
ATOM 2294 C C . THR A 1 291 ? 13.306 56.504 30.366 1.00 8.04 568 THR A C 1
ATOM 2295 O O . THR A 1 291 ? 12.225 56.019 30.018 1.00 9.00 568 THR A O 1
ATOM 2299 N N . SER A 1 292 ? 14.164 57.154 29.549 1.00 8.83 569 SER A N 1
ATOM 2300 C CA . SER A 1 292 ? 13.852 57.188 28.140 1.00 9.97 569 SER A CA 1
ATOM 2301 C C . SER A 1 292 ? 15.122 57.196 27.338 1.00 9.83 569 SER A C 1
ATOM 2302 O O . SER A 1 292 ? 16.163 57.614 27.805 1.00 11.06 569 SER A O 1
ATOM 2305 N N . MET A 1 293 ? 14.995 56.686 26.148 1.00 10.38 570 MET A N 1
ATOM 2306 C CA . MET A 1 293 ? 16.083 56.656 25.174 1.00 10.58 570 MET A CA 1
ATOM 2307 C C . MET A 1 293 ? 15.647 57.500 23.950 1.00 11.42 570 MET A C 1
ATOM 2308 O O . MET A 1 293 ? 14.597 57.230 23.406 1.00 12.75 570 MET A O 1
ATOM 2313 N N . ARG A 1 294 ? 16.483 58.429 23.579 1.00 11.09 571 ARG A N 1
ATOM 2314 C CA . ARG A 1 294 ? 16.311 59.240 22.377 1.00 12.23 571 ARG A CA 1
ATOM 2315 C C . ARG A 1 294 ? 17.379 58.849 21.377 1.00 12.46 571 ARG A C 1
ATOM 2316 O O . ARG A 1 294 ? 18.516 58.745 21.742 1.00 13.16 571 ARG A O 1
ATOM 2324 N N . THR A 1 295 ? 16.962 58.666 20.131 1.00 13.98 572 THR A N 1
ATOM 2325 C CA . THR A 1 295 ? 17.866 58.429 19.008 1.00 14.74 572 THR A CA 1
ATOM 2326 C C . THR A 1 295 ? 17.461 59.355 17.871 1.00 18.03 572 THR A C 1
ATOM 2327 O O . THR A 1 295 ? 16.301 59.799 17.800 1.00 18.93 572 THR A O 1
ATOM 2331 N N . THR A 1 296 ? 18.409 59.490 16.919 1.00 18.01 573 THR A N 1
ATOM 2332 C CA . THR A 1 296 ? 18.134 60.372 15.713 1.00 21.54 573 THR A CA 1
ATOM 2333 C C . THR A 1 296 ? 17.986 59.479 14.497 1.00 21.16 573 THR A C 1
ATOM 2334 O O . THR A 1 296 ? 18.837 58.625 14.285 1.00 22.75 573 THR A O 1
ATOM 2338 N N . ASP A 1 297 ? 16.886 59.598 13.800 1.00 22.68 574 ASP A N 1
ATOM 2339 C CA . ASP A 1 297 ? 16.684 58.769 12.591 1.00 24.84 574 ASP A CA 1
ATOM 2340 C C . ASP A 1 297 ? 17.536 59.306 11.451 1.00 24.83 574 ASP A C 1
ATOM 2341 O O . ASP A 1 297 ? 18.295 60.323 11.603 1.00 24.29 574 ASP A O 1
ATOM 2346 N N . LYS A 1 298 ? 17.419 58.651 10.317 1.00 28.35 575 LYS A N 1
ATOM 2347 C CA . LYS A 1 298 ? 18.235 59.042 9.184 1.00 30.74 575 LYS A CA 1
ATOM 2348 C C . LYS A 1 298 ? 17.852 60.411 8.600 1.00 31.21 575 LYS A C 1
ATOM 2349 O O . LYS A 1 298 ? 18.658 60.987 7.892 1.00 38.29 575 LYS A O 1
ATOM 2355 N N . TYR A 1 299 ? 16.640 60.889 8.878 1.00 29.02 576 TYR A N 1
ATOM 2356 C CA . TYR A 1 299 ? 16.199 62.202 8.424 1.00 30.46 576 TYR A CA 1
ATOM 2357 C C . TYR A 1 299 ? 16.477 63.310 9.459 1.00 30.12 576 TYR A C 1
ATOM 2358 O O . TYR A 1 299 ? 16.061 64.446 9.274 1.00 36.63 576 TYR A O 1
ATOM 2367 N N . GLY A 1 300 ? 17.183 62.971 10.576 1.00 30.39 577 GLY A N 1
ATOM 2368 C CA . GLY A 1 300 ? 17.439 63.920 11.629 1.00 30.58 577 GLY A CA 1
ATOM 2369 C C . GLY A 1 300 ? 16.318 64.127 12.643 1.00 27.09 577 GLY A C 1
ATOM 2370 O O . GLY A 1 300 ? 16.464 65.046 13.519 1.00 29.60 577 GLY A O 1
ATOM 2371 N N . TYR A 1 301 ? 15.243 63.359 12.581 1.00 25.04 578 TYR A N 1
ATOM 2372 C CA . TYR A 1 301 ? 14.169 63.495 13.540 1.00 25.74 578 TYR A CA 1
ATOM 2373 C C . TYR A 1 301 ? 14.426 62.600 14.757 1.00 25.90 578 TYR A C 1
ATOM 2374 O O . TYR A 1 301 ? 15.170 61.647 14.667 1.00 25.42 578 TYR A O 1
ATOM 2383 N N . TYR A 1 302 ? 13.779 62.865 15.873 1.00 24.79 579 TYR A N 1
ATOM 2384 C CA . TYR A 1 302 ? 14.082 62.077 17.085 1.00 20.98 579 TYR A CA 1
ATOM 2385 C C . TYR A 1 302 ? 13.002 61.066 17.321 1.00 20.74 579 TYR A C 1
ATOM 2386 O O . TYR A 1 302 ? 11.795 61.361 17.143 1.00 24.88 579 TYR A O 1
ATOM 2395 N N . ASN A 1 303 ? 13.369 59.869 17.794 1.00 18.67 580 ASN A N 1
ATOM 2396 C CA . ASN A 1 303 ? 12.422 58.883 18.275 1.00 17.37 580 ASN A CA 1
ATOM 2397 C C . ASN A 1 303 ? 12.741 58.701 19.792 1.00 14.55 580 ASN A C 1
ATOM 2398 O O . ASN A 1 303 ? 13.956 58.645 20.179 1.00 16.88 580 ASN A O 1
ATOM 2403 N N . TYR A 1 304 ? 11.710 58.555 20.567 1.00 16.06 581 TYR A N 1
ATOM 2404 C CA . TYR A 1 304 ? 11.832 58.392 22.024 1.00 15.83 581 TYR A CA 1
ATOM 2405 C C . TYR A 1 304 ? 11.098 57.115 22.446 1.00 15.43 581 TYR A C 1
ATOM 2406 O O . TYR A 1 304 ? 9.963 56.906 22.001 1.00 17.28 581 TYR A O 1
ATOM 2415 N N . ALA A 1 305 ? 11.709 56.359 23.351 1.00 14.30 582 ALA A N 1
ATOM 2416 C CA . ALA A 1 305 ? 11.052 55.211 23.956 1.00 13.44 582 ALA A CA 1
ATOM 2417 C C . ALA A 1 305 ? 11.229 55.383 25.479 1.00 11.42 582 ALA A C 1
ATOM 2418 O O . ALA A 1 305 ? 12.367 55.630 25.926 1.00 11.63 582 ALA A O 1
ATOM 2420 N N . GLY A 1 306 ? 10.135 55.240 26.223 1.00 10.52 583 GLY A N 1
ATOM 2421 C CA . GLY A 1 306 ? 10.130 55.412 27.669 1.00 9.65 583 GLY A CA 1
ATOM 2422 C C . GLY A 1 306 ? 9.678 54.177 28.387 1.00 8.86 583 GLY A C 1
ATOM 2423 O O . GLY A 1 306 ? 9.058 53.262 27.822 1.00 11.00 583 GLY A O 1
ATOM 2424 N N . TYR A 1 307 ? 10.069 54.146 29.652 1.00 8.76 584 TYR A N 1
ATOM 2425 C CA . TYR A 1 307 ? 9.710 53.086 30.549 1.00 8.30 584 TYR A CA 1
ATOM 2426 C C . TYR A 1 307 ? 9.611 53.648 3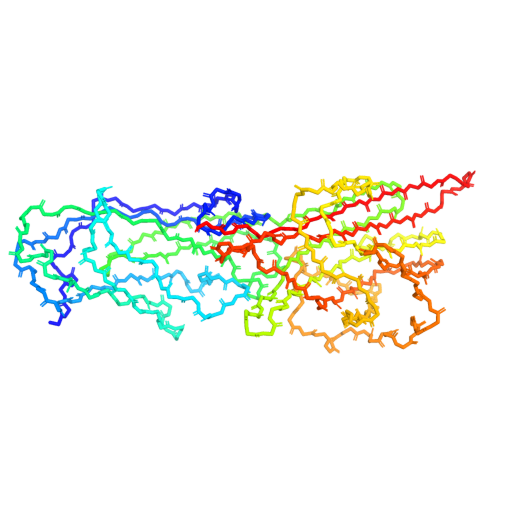1.967 1.00 7.43 584 TYR A C 1
ATOM 2427 O O . TYR A 1 307 ? 10.329 54.577 32.310 1.00 8.41 584 TYR A O 1
ATOM 2436 N N . SER A 1 308 ? 8.787 53.049 32.803 1.00 8.51 585 SER A N 1
ATOM 2437 C CA . SER A 1 308 ? 8.597 53.548 34.117 1.00 9.22 585 SER A CA 1
ATOM 2438 C C . SER A 1 308 ? 8.251 52.487 35.150 1.00 7.80 585 SER A C 1
ATOM 2439 O O . SER A 1 308 ? 7.512 51.545 34.798 1.00 10.55 585 SER A O 1
ATOM 2442 N N . ASN A 1 309 ? 8.737 52.606 36.367 1.00 7.20 586 ASN A N 1
ATOM 2443 C CA . ASN A 1 309 ? 8.494 51.665 37.454 1.00 7.23 586 ASN A CA 1
ATOM 2444 C C . ASN A 1 309 ? 7.843 52.384 38.603 1.00 7.74 586 ASN A C 1
ATOM 2445 O O . ASN A 1 309 ? 8.084 53.609 38.776 1.00 8.45 586 ASN A O 1
ATOM 2450 N N . PHE A 1 310 ? 7.161 51.667 39.465 1.00 8.41 587 PHE A N 1
ATOM 2451 C CA . PHE A 1 310 ? 6.557 52.283 40.619 1.00 7.98 587 PHE A CA 1
ATOM 2452 C C . PHE A 1 310 ? 6.377 51.281 41.753 1.00 9.14 587 PHE A C 1
ATOM 2453 O O . PHE A 1 310 ? 6.302 50.064 41.543 1.00 9.92 587 PHE A O 1
ATOM 2461 N N . ILE A 1 311 ? 6.332 51.824 42.969 1.00 9.45 588 ILE A N 1
ATOM 2462 C CA . ILE A 1 311 ? 5.929 51.100 44.197 1.00 10.93 588 ILE A CA 1
ATOM 2463 C C . ILE A 1 311 ? 5.051 52.043 45.010 1.00 10.78 588 ILE A C 1
ATOM 2464 O O . ILE A 1 311 ? 5.526 53.125 45.405 1.00 12.30 588 ILE A O 1
ATOM 2469 N N . VAL A 1 312 ? 3.842 51.631 45.348 1.00 10.48 589 VAL A N 1
ATOM 2470 C CA . VAL A 1 312 ? 2.959 52.474 46.120 1.00 11.37 589 VAL A CA 1
ATOM 2471 C C . VAL A 1 312 ? 2.343 51.587 47.204 1.00 11.86 589 VAL A C 1
ATOM 2472 O O . VAL A 1 312 ? 1.694 50.569 46.910 1.00 14.30 589 VAL A O 1
ATOM 2476 N N . THR A 1 313 ? 2.619 51.909 48.487 1.00 12.26 590 THR A N 1
ATOM 2477 C CA . THR A 1 313 ? 2.110 51.118 49.577 1.00 13.02 590 THR A CA 1
ATOM 2478 C C . THR A 1 313 ? 0.913 51.778 50.193 1.00 16.92 590 THR A C 1
ATOM 2479 O O . THR A 1 313 ? 0.641 52.972 50.053 1.00 18.47 590 THR A O 1
ATOM 2483 N N . SER A 1 314 ? 0.181 50.985 50.949 1.00 18.71 591 SER A N 1
ATOM 2484 C CA . SER A 1 314 ? -1.011 51.434 51.693 1.00 21.73 591 SER A CA 1
ATOM 2485 C C . SER A 1 314 ? -1.062 50.636 52.951 1.00 35.45 591 SER A C 1
ATOM 2486 O O . SER A 1 314 ? -0.798 51.227 53.961 1.00 44.32 591 SER A O 1
#

Radius of gyration: 22.56 Å; Cα contacts (8 Å, |Δi|>4): 838; chains: 1; bounding box: 50×51×64 Å

InterPro domains:
  IPR005877 YSIRK Gram-positive signal peptide [PF04650] (18-43)
  IPR005877 YSIRK Gram-positive signal peptide [TIGR01168] (13-55)
  IPR008966 Adhesion domain superfamily [SSF49401] (273-418)
  IPR008966 Adhesion domain superfamily [SSF49401] (419-597)
  IPR011252 Fibrogen-binding domain 1 [G3DSA:2.60.40.1280] (281-593)
  IPR011266 Fibrinogen-binding domain 2 [PF10425] (429-581)
  IPR013783 Immunoglobulin-like fold [G3DSA:2.60.40.10] (601-715)
  IPR013783 Immunoglobulin-like fold [G3DSA:2.60.40.10] (716-825)
  IPR013783 Immunoglobulin-like fold [G3DSA:2.60.40.10] (826-944)
  IPR019931 LPXTG cell wall anchor motif [PF00746] (1098-1141)
  IPR019931 LPXTG cell wall anchor motif [PS50847] (1104-1141)
  IPR033764 SD-repeat containing protein, B domain [PF17210] (604-709)
  IPR033764 SD-repeat containing protein, B domain [PF17210] (717-819)
  IPR033764 SD-repeat containing protein, B domain [PF17210] (827-930)
  IPR041171 SDR-like Ig domain [PF17961] (299-396)
  IPR050972 Serine-aspartate repeat-containing protein-like [PTHR34403] (8-1129)

B-factor: mean 17.71, std 10.09, range [5.54, 91.52]

Organism: Staphylococcus aureus (strain MSSA476) (NCBI:txid282459)

Secondary structure (DSSP, 8-state):
-B-GGGEEEEEEEEEEEEGGG-TTEEESSEEEEEEEEEEE-TT--TT-EEEEE--TTEES-SS-S-PPPPPEE-TT--EEEEEEEETTTTEEEEEE-THHHH-SSEEEEEEEEEEE-TTT--S-EEEEEEEEETTEEEEEEEEE-----EEETTEEEEEEEEEEETTTTEEEEEEEESTT---EEEEEEEEESEEE-TTS-EEEEEEE-B-STTSEEEEEE--TT-PPPTTS--S-GGGSEE-GGGGTTSEEEETTEEEEEEEEE-S-EEEEEEEE----TTS--EEEEEEEEEEE-TTS-EEEEEEEEEEEE-

Nearest PDB structures (foldseek):
  5ihw-assembly1_A  TM=1.003E+00  e=1.025E-68  Staphylococcus aureus subsp. aureus MSSA476
  5wta-assembly2_B  TM=9.931E-01  e=9.708E-65  Staphylococcus aureus subsp. aureus Mu50
  5wtb-assembly4_C  TM=8.869E-01  e=4.869E-56  Staphylococcus aureus subsp. aureus Mu50
  5wtb-assembly3_B  TM=8.837E-01  e=1.119E-55  Staphylococcus aureus subsp. aureus Mu50
  5cf3-assembly1_A  TM=8.838E-01  e=2.653E-48  Staphylococcus aureus

Solvent-accessible surface area: 15406 Å² total; per-residue (Å²): 146,60,15,27,118,32,2,83,37,98,124,26,61,8,114,59,7,67,0,122,72,9,108,61,36,16,22,38,41,90,4,2,26,0,32,0,46,2,29,5,42,90,156,2,123,124,40,7,26,0,16,1,36,10,13,132,51,0,48,33,24,16,22,27,95,164,119,96,21,87,55,0,55,21,146,100,42,93,46,0,0,119,8,92,55,64,136,96,63,37,48,0,50,0,58,2,22,69,20,8,83,157,102,130,105,14,150,12,122,7,39,6,59,1,25,19,15,34,122,65,9,52,68,79,71,61,29,98,0,44,2,5,0,3,55,76,125,37,72,77,82,10,96,14,80,25,49,110,34,49,60,35,47,41,0,0,0,9,0,16,14,1,105,12,34,99,128,145,76,27,0,28,0,3,0,4,0,0,22,90,49,59,83,2,66,54,0,46,0,46,0,2,3,4,63,7,48,74,127,17,83,78,92,147,77,69,10,55,4,66,3,46,128,110,17,76,16,78,0,15,66,0,78,96,132,37,151,22,26,84,2,0,38,8,80,76,35,102,104,22,91,85,5,37,83,106,8,106,140,60,78,64,59,84,143,57,22,0,36,0,57,10,21,117,15,107,11,0,22,0,0,26,0,35,1,98,7,88,48,46,130,99,68,51,12,60,2,1,0,0,1,10,0,45,1,23,33,154,170,48,150,107,42,88,0,0,32,32,0,61,7,56,30,98

CATH classification: 2.60.40.1280 (+1 more: 2.60.40.1290)